Protein AF-A0A1X0QBM1-F1 (afdb_monomer)

Sequence (246 aa):
MSVVEVLDSHEAYVYGNIGYELSKLEYEKVSIEVVQGVKVYKLKIKNIELKKEEDFNILKALDKNIKCKHSEPIKYLELNKCPHEGWEDLIDYWSCHQGEFEKLKNLKMIDRPNRIFVADFYIQTKKKYFPKCCNKSDKLFFNEFTHSIPDSLLIYTFFTEYFKQLDCIYILYKGKCFKIKSFYRCHLFKEGNFVEAIKVGVIEEEMNSKFIRGLNDYYTEKIFKMIRENITGIKLLYYKLSFITK

Structure (mmCIF, N/CA/C/O backbone):
data_AF-A0A1X0QBM1-F1
#
_entry.id   AF-A0A1X0QBM1-F1
#
loop_
_atom_site.group_PDB
_atom_site.id
_atom_site.type_symbol
_atom_site.label_atom_id
_atom_site.label_alt_id
_atom_site.label_comp_id
_atom_site.label_asym_id
_atom_site.label_entity_id
_atom_site.label_seq_id
_atom_site.pdbx_PDB_ins_code
_atom_site.Cartn_x
_atom_site.Cartn_y
_atom_site.Cartn_z
_atom_site.occupancy
_atom_site.B_iso_or_equiv
_atom_site.auth_seq_id
_atom_site.auth_comp_id
_atom_site.auth_asym_id
_atom_site.auth_atom_id
_atom_site.pdbx_PDB_model_num
ATOM 1 N N . MET A 1 1 ? -15.649 10.118 11.161 1.00 68.19 1 MET A N 1
ATOM 2 C CA . MET A 1 1 ? -15.629 8.917 10.301 1.00 68.19 1 MET A CA 1
ATOM 3 C C . MET A 1 1 ? -15.295 7.736 11.191 1.00 68.19 1 MET A C 1
ATOM 5 O O . MET A 1 1 ? -14.440 7.900 12.053 1.00 68.19 1 MET A O 1
ATOM 9 N N . SER A 1 2 ? -16.028 6.633 11.076 1.00 84.00 2 SER A N 1
ATOM 10 C CA . SER A 1 2 ? -15.753 5.405 11.827 1.00 84.00 2 SER A CA 1
ATOM 11 C C . SER A 1 2 ? -14.904 4.472 10.975 1.00 84.00 2 SER A C 1
ATOM 13 O O . SER A 1 2 ? -15.162 4.367 9.781 1.00 84.00 2 SER A O 1
ATOM 15 N N . VAL A 1 3 ? -13.925 3.796 11.572 1.00 89.62 3 VAL A N 1
ATOM 16 C CA . VAL A 1 3 ? -13.200 2.702 10.907 1.00 89.62 3 VAL A CA 1
ATOM 17 C C . VAL A 1 3 ? -13.609 1.398 11.574 1.00 89.62 3 VAL A C 1
ATOM 19 O O . VAL A 1 3 ? -13.536 1.302 12.798 1.00 89.62 3 VAL A O 1
ATOM 22 N N . VAL A 1 4 ? -14.053 0.420 10.785 1.00 92.69 4 VAL A N 1
ATOM 23 C CA . VAL A 1 4 ? -14.459 -0.903 11.269 1.00 92.69 4 VAL A CA 1
ATOM 24 C C . VAL A 1 4 ? -13.430 -1.922 10.794 1.00 92.69 4 VAL A C 1
ATOM 26 O O . VAL A 1 4 ? -13.421 -2.322 9.633 1.00 92.69 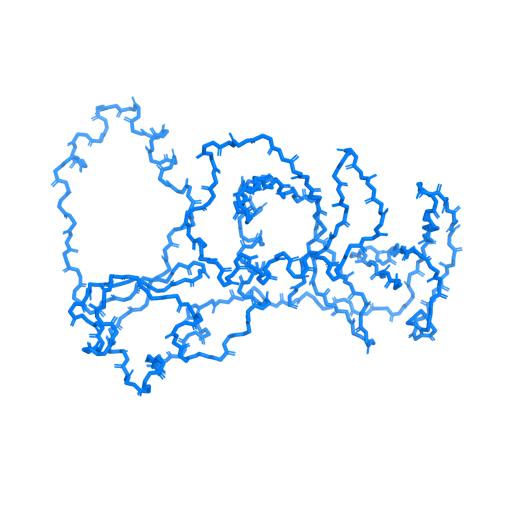4 VAL A O 1
ATOM 29 N N . GLU A 1 5 ? -12.538 -2.305 11.697 1.00 94.69 5 GLU A N 1
ATOM 30 C CA . GLU A 1 5 ? -11.539 -3.353 11.495 1.00 94.69 5 GLU A CA 1
ATOM 31 C C . GLU A 1 5 ? -12.125 -4.705 11.898 1.00 94.69 5 GLU A C 1
ATOM 33 O O . GLU A 1 5 ? -12.746 -4.806 12.952 1.00 94.69 5 GLU A O 1
ATOM 38 N N . VAL A 1 6 ? -11.900 -5.744 11.097 1.00 93.94 6 VAL A N 1
ATOM 39 C CA . VAL A 1 6 ? -12.330 -7.120 11.358 1.00 93.94 6 VAL A CA 1
ATOM 40 C C . VAL A 1 6 ? -11.151 -8.070 11.171 1.00 93.94 6 VAL A C 1
ATOM 42 O O . VAL A 1 6 ? -10.425 -8.006 10.177 1.00 93.94 6 VAL A O 1
ATOM 45 N N . LEU A 1 7 ? -10.944 -8.943 12.150 1.00 93.94 7 LEU A N 1
ATOM 46 C CA . LEU A 1 7 ? -9.905 -9.966 12.146 1.00 93.94 7 LEU A CA 1
ATOM 47 C C . LEU A 1 7 ? -10.432 -11.285 11.569 1.00 93.94 7 LEU A C 1
ATOM 49 O O . LEU A 1 7 ? -11.632 -11.553 11.607 1.00 93.94 7 LEU A O 1
ATOM 53 N N . ASP A 1 8 ? -9.519 -12.161 11.146 1.00 90.88 8 ASP A N 1
ATOM 54 C CA . ASP A 1 8 ? -9.839 -13.535 10.720 1.00 90.88 8 ASP A CA 1
ATOM 55 C C . ASP A 1 8 ? -10.558 -14.343 11.825 1.00 90.88 8 ASP A C 1
ATOM 57 O O . ASP A 1 8 ? -11.277 -15.291 11.535 1.00 90.88 8 ASP A O 1
ATOM 61 N N . SER A 1 9 ? -10.412 -13.952 13.099 1.00 91.00 9 SER A N 1
ATOM 62 C CA . SER A 1 9 ? -11.127 -14.533 14.248 1.00 91.00 9 SER A CA 1
ATOM 63 C C . SER A 1 9 ? -12.584 -14.064 14.392 1.00 91.00 9 SER A C 1
ATOM 65 O O . SER A 1 9 ? -13.261 -14.456 15.344 1.00 91.00 9 SER A O 1
ATOM 67 N N . HIS A 1 10 ? -13.056 -13.197 13.491 1.00 91.44 10 HIS A N 1
ATOM 68 C CA . HIS A 1 10 ? -14.346 -12.494 13.533 1.00 91.44 10 HIS A CA 1
ATOM 69 C C . HIS A 1 10 ? -14.494 -11.503 14.702 1.00 91.44 10 HIS A C 1
ATOM 71 O O . HIS A 1 10 ? -15.576 -10.951 14.930 1.00 91.44 10 HIS A O 1
ATOM 77 N N . GLU A 1 11 ? -13.414 -11.240 15.441 1.00 94.00 11 GLU A N 1
ATOM 78 C CA . GLU A 1 11 ? -13.345 -10.084 16.329 1.00 94.00 11 GLU A CA 1
ATOM 79 C C . GLU A 1 11 ? -13.236 -8.805 15.496 1.00 94.00 11 GLU A C 1
ATOM 81 O O . GLU A 1 11 ? -12.525 -8.762 14.491 1.00 94.00 11 GLU A O 1
ATOM 86 N N . ALA A 1 12 ? -13.936 -7.757 15.918 1.00 93.81 12 ALA A N 1
ATOM 87 C CA . ALA A 1 12 ? -13.932 -6.471 15.244 1.00 93.81 12 ALA A CA 1
ATOM 88 C C . ALA A 1 12 ? -13.677 -5.314 16.208 1.00 93.81 12 ALA A C 1
ATOM 90 O O . ALA A 1 12 ? -14.104 -5.332 17.366 1.00 93.81 12 ALA A O 1
ATOM 91 N N . TYR A 1 13 ? -13.005 -4.290 15.692 1.00 94.12 13 TYR A N 1
ATOM 92 C CA . TYR A 1 13 ? -12.655 -3.068 16.397 1.00 94.12 13 TYR A CA 1
ATOM 93 C C . TYR A 1 13 ? -13.215 -1.872 15.641 1.00 94.12 13 TYR A C 1
ATOM 95 O O . TYR A 1 13 ? -12.878 -1.629 14.482 1.00 94.12 13 TYR A O 1
ATOM 103 N N . VAL A 1 14 ? -14.079 -1.117 16.311 1.00 92.69 14 VAL A N 1
ATOM 104 C CA . VAL A 1 14 ? -14.691 0.088 15.745 1.00 92.69 14 VAL A CA 1
ATOM 105 C C . VAL A 1 14 ? -14.053 1.300 16.387 1.00 92.69 14 VAL A C 1
ATOM 107 O O . VAL A 1 14 ? -14.196 1.510 17.591 1.00 92.69 14 VAL A O 1
ATOM 110 N N . TYR A 1 15 ? -13.389 2.108 15.571 1.00 91.75 15 TYR A N 1
ATOM 111 C CA . TYR A 1 15 ? -12.739 3.342 15.990 1.00 91.75 15 TYR A CA 1
ATOM 112 C C . TYR A 1 15 ? -13.672 4.527 15.750 1.00 91.75 15 TYR A C 1
ATOM 114 O O . TYR A 1 15 ? -1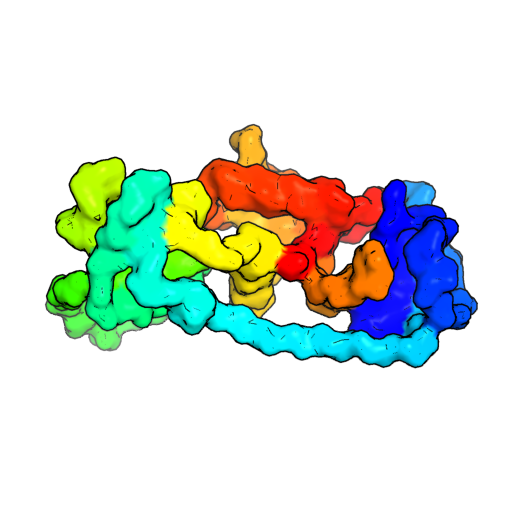4.036 4.811 14.607 1.00 91.75 15 TYR A O 1
ATOM 122 N N . GLY A 1 16 ? -14.053 5.235 16.814 1.00 86.75 16 GLY A N 1
ATOM 123 C CA . GLY A 1 16 ? -15.001 6.350 16.754 1.00 86.75 16 GLY A CA 1
ATOM 124 C C . GLY A 1 16 ? -16.430 5.912 17.068 1.00 86.75 16 GLY A C 1
ATOM 125 O O . GLY A 1 16 ? -16.644 4.929 17.762 1.00 86.75 16 GLY A O 1
ATOM 126 N N . ASN A 1 17 ? -17.437 6.664 16.623 1.00 81.50 17 ASN A N 1
ATOM 127 C CA . ASN A 1 17 ? -18.834 6.329 16.921 1.00 81.50 17 ASN A CA 1
ATOM 128 C C . ASN A 1 17 ? -19.315 5.128 16.095 1.00 81.50 17 ASN A C 1
ATOM 130 O O . ASN A 1 17 ? -18.954 5.003 14.929 1.00 81.50 17 ASN A O 1
ATOM 134 N N . ILE A 1 18 ? -20.186 4.298 16.681 1.00 72.69 18 ILE A N 1
ATOM 135 C CA . ILE A 1 18 ? -20.946 3.285 15.938 1.00 72.69 18 ILE A CA 1
ATOM 136 C C . ILE A 1 18 ? -21.838 4.035 14.942 1.00 72.69 18 ILE A C 1
ATOM 138 O O . ILE A 1 18 ? -22.811 4.678 15.333 1.00 72.69 18 ILE A O 1
ATOM 142 N N . GLY A 1 19 ? -21.436 4.037 13.674 1.00 70.38 19 GLY A N 1
ATOM 143 C CA . GLY A 1 19 ? -22.157 4.685 12.585 1.00 70.38 19 GLY A CA 1
ATOM 144 C C . GLY A 1 19 ? -23.093 3.729 11.846 1.00 70.38 19 GLY A C 1
ATOM 145 O O . GLY A 1 19 ? -23.206 2.551 12.183 1.00 70.38 19 GLY A O 1
ATOM 146 N N . TYR A 1 20 ? -23.711 4.248 10.782 1.00 67.62 20 TYR A N 1
ATOM 147 C CA . TYR A 1 20 ? -24.583 3.507 9.864 1.00 67.62 20 TYR A CA 1
ATOM 148 C C . TYR A 1 20 ? -23.944 2.234 9.293 1.00 67.62 20 TYR A C 1
ATOM 150 O O . TYR A 1 20 ? -24.646 1.279 9.003 1.00 67.62 20 TYR A O 1
ATOM 158 N N . GLU A 1 21 ? -22.620 2.168 9.145 1.00 70.50 21 GLU A N 1
ATOM 159 C CA . GLU A 1 21 ? -21.993 0.966 8.587 1.00 70.50 21 GLU A CA 1
ATOM 160 C C . GLU A 1 21 ? -22.241 -0.285 9.441 1.00 70.50 21 GLU A C 1
ATOM 162 O O . GLU A 1 21 ? -22.510 -1.350 8.898 1.00 70.50 21 GLU A O 1
ATOM 167 N N . LEU A 1 22 ? -22.272 -0.163 10.769 1.00 76.75 22 LEU A N 1
ATOM 168 C CA . LEU A 1 22 ? -22.512 -1.313 11.643 1.00 76.75 22 LEU A CA 1
ATOM 169 C C . LEU A 1 22 ? -23.962 -1.797 11.631 1.00 76.75 22 LEU A C 1
ATOM 171 O O . LEU A 1 22 ? -24.192 -2.945 11.990 1.00 76.75 22 LEU A O 1
ATOM 175 N N . SER A 1 23 ? -24.933 -0.988 11.184 1.00 78.69 23 SER A N 1
ATOM 176 C CA . SER A 1 23 ? -26.323 -1.459 11.065 1.00 78.69 23 SER A CA 1
ATOM 177 C C . SER A 1 23 ? -26.492 -2.534 9.990 1.00 78.69 23 SER A C 1
ATOM 179 O O . SER A 1 23 ? -27.501 -3.232 9.977 1.00 78.69 23 SER A O 1
ATOM 181 N N . LYS A 1 24 ? -25.500 -2.682 9.103 1.00 81.62 24 LYS A N 1
ATOM 182 C CA . LYS A 1 24 ? -25.453 -3.725 8.074 1.00 81.62 24 LYS A CA 1
ATOM 183 C C . LYS A 1 24 ? -24.877 -5.051 8.578 1.00 81.62 24 LYS A C 1
ATOM 185 O O . LYS A 1 24 ? -24.840 -6.004 7.808 1.00 81.62 24 LYS A O 1
ATOM 190 N N . LEU A 1 25 ? -24.385 -5.109 9.816 1.00 85.69 25 LEU A N 1
ATOM 191 C CA . LEU A 1 25 ? -23.722 -6.285 10.372 1.00 85.69 25 LEU A CA 1
ATOM 192 C C . LEU A 1 25 ? -24.490 -6.821 11.576 1.00 85.69 25 LEU A C 1
ATOM 194 O O . LEU A 1 25 ? -24.933 -6.068 12.441 1.00 85.69 25 LEU A O 1
ATOM 198 N N . GLU A 1 26 ? -24.578 -8.143 11.672 1.00 89.56 26 GLU A N 1
ATOM 199 C CA . GLU A 1 26 ? -24.997 -8.805 12.902 1.00 89.56 26 GLU A CA 1
ATOM 200 C C . GLU A 1 26 ? -23.791 -8.942 13.829 1.00 89.56 26 GLU A C 1
ATOM 202 O O . GLU A 1 26 ? -22.763 -9.513 13.459 1.00 89.56 26 GLU A O 1
ATOM 207 N N . TYR A 1 27 ? -23.893 -8.422 15.051 1.00 91.38 27 TYR A N 1
ATOM 208 C CA . TYR A 1 27 ? -22.783 -8.468 15.995 1.00 91.38 27 TYR A CA 1
ATOM 209 C C . TYR A 1 27 ? -23.234 -8.601 17.443 1.00 91.38 27 TYR A C 1
ATOM 211 O O . TYR A 1 27 ? -24.339 -8.230 17.835 1.00 91.38 27 TYR A O 1
ATOM 219 N N . GLU A 1 28 ? -22.321 -9.112 18.259 1.00 91.50 28 GLU A N 1
ATOM 220 C CA . GLU A 1 28 ? -22.396 -9.064 19.709 1.00 91.50 28 GLU A CA 1
ATOM 221 C C . GLU A 1 28 ? -21.373 -8.058 20.227 1.00 91.50 28 GLU A C 1
ATOM 223 O O . GLU A 1 28 ? -20.196 -8.082 19.857 1.00 91.50 28 GLU A O 1
ATOM 228 N N . LYS A 1 29 ? -21.825 -7.137 21.074 1.00 85.38 29 LYS A N 1
ATOM 229 C CA . LYS A 1 29 ? -20.945 -6.153 21.693 1.00 85.38 29 LYS A CA 1
ATOM 230 C C . LYS A 1 29 ? -20.257 -6.779 22.900 1.00 85.38 29 LYS A C 1
ATOM 232 O O . LYS A 1 29 ? -20.931 -7.179 23.841 1.00 85.38 29 LYS A O 1
ATOM 237 N N . VAL A 1 30 ? -18.926 -6.788 22.884 1.00 86.94 30 VAL A N 1
ATOM 238 C CA . VAL A 1 30 ? -18.107 -7.398 23.938 1.00 86.94 30 VAL A CA 1
ATOM 239 C C . VAL A 1 30 ? -17.684 -6.352 24.965 1.00 86.94 30 VAL A C 1
ATOM 241 O O . VAL A 1 30 ? -17.907 -6.524 26.158 1.00 86.94 30 VAL A O 1
ATOM 244 N N . SER A 1 31 ? -17.100 -5.238 24.518 1.00 93.38 31 SER A N 1
ATOM 245 C CA . SER A 1 31 ? -16.636 -4.178 25.419 1.00 93.38 31 SER A CA 1
ATOM 246 C C . SER A 1 31 ? -16.540 -2.816 24.727 1.00 93.38 31 SER A C 1
ATOM 248 O O . SER A 1 31 ? -16.632 -2.703 23.501 1.00 93.38 31 SER A O 1
ATOM 250 N N . ILE A 1 32 ? -16.393 -1.761 25.535 1.00 93.12 32 ILE A N 1
ATOM 251 C CA . ILE A 1 32 ? -16.028 -0.415 25.080 1.00 93.12 32 ILE A CA 1
ATOM 252 C C . ILE A 1 32 ? -14.882 0.079 25.944 1.00 93.12 32 ILE A C 1
ATOM 254 O O . ILE A 1 32 ? -14.942 -0.032 27.166 1.00 93.12 32 ILE A O 1
ATOM 258 N N . GLU A 1 33 ? -13.915 0.719 25.308 1.00 94.12 33 GLU A N 1
ATOM 259 C CA . GLU A 1 33 ? -12.901 1.522 25.974 1.00 94.12 33 GLU A CA 1
ATOM 260 C C . GLU A 1 33 ? -12.787 2.908 25.327 1.00 94.12 33 GLU A C 1
ATOM 262 O O . GLU A 1 33 ? -13.279 3.151 24.221 1.00 94.12 33 GLU A O 1
ATOM 267 N N . VAL A 1 34 ? -12.161 3.845 26.038 1.00 91.81 34 VAL A N 1
ATOM 268 C CA . VAL A 1 34 ? -11.836 5.175 25.513 1.00 91.81 34 VAL A CA 1
ATOM 269 C C . VAL A 1 34 ? -10.324 5.321 25.514 1.00 91.81 34 VAL A C 1
ATOM 271 O O . VAL A 1 34 ? -9.702 5.384 26.571 1.00 91.81 34 VAL A O 1
ATOM 274 N N . VAL A 1 35 ? -9.738 5.409 24.325 1.00 91.62 35 VAL A N 1
ATOM 275 C CA . VAL A 1 35 ? -8.294 5.535 24.123 1.00 91.62 35 VAL A CA 1
ATOM 276 C C . VAL A 1 35 ? -8.025 6.889 23.488 1.00 91.62 35 VAL A C 1
ATOM 278 O O . VAL A 1 35 ? -8.476 7.158 22.379 1.00 91.62 35 VAL A O 1
ATOM 281 N N . GLN A 1 36 ? -7.307 7.768 24.194 1.00 90.12 36 GLN A N 1
ATOM 282 C CA . GLN A 1 36 ? -6.962 9.115 23.703 1.00 90.12 36 GLN A CA 1
ATOM 283 C C . GLN A 1 36 ? -8.189 9.924 23.233 1.00 90.12 36 GLN A C 1
ATOM 285 O O . GLN A 1 36 ? -8.142 10.641 22.238 1.00 90.12 36 GLN A O 1
ATOM 290 N N . GLY A 1 37 ? -9.312 9.781 23.944 1.00 88.31 37 GLY A N 1
ATOM 291 C CA . GLY A 1 37 ? -10.582 10.434 23.608 1.00 88.31 37 GLY A CA 1
ATOM 292 C C . GLY A 1 37 ? -11.373 9.766 22.476 1.00 88.31 37 GLY A C 1
ATOM 293 O O . GLY A 1 37 ? -12.506 10.164 22.215 1.00 88.31 37 GLY A O 1
ATOM 294 N N . VAL A 1 38 ? -10.831 8.726 21.837 1.00 90.19 38 VAL A N 1
ATOM 295 C CA . VAL A 1 38 ? -11.522 7.927 20.820 1.00 90.19 38 VAL A CA 1
ATOM 296 C C . VAL A 1 38 ? -12.192 6.732 21.490 1.00 90.19 38 VAL A C 1
ATOM 298 O O . VAL A 1 38 ? -11.548 5.966 22.203 1.00 90.19 38 VAL A O 1
ATOM 301 N N . LYS A 1 39 ? -13.496 6.551 21.260 1.00 91.69 39 LYS A N 1
ATOM 302 C CA . LYS A 1 39 ? -14.199 5.330 21.674 1.00 91.69 39 LYS A CA 1
ATOM 303 C C . LYS A 1 39 ? -13.768 4.173 20.776 1.00 91.69 39 LYS A C 1
ATOM 305 O O . LYS A 1 39 ? -13.821 4.307 19.554 1.00 91.69 39 LYS A O 1
ATOM 310 N N . VAL A 1 40 ? -13.381 3.061 21.387 1.00 93.38 40 VAL A N 1
ATOM 311 C CA . VAL A 1 40 ? -13.073 1.805 20.704 1.00 93.38 40 VAL A CA 1
ATOM 312 C C . VAL A 1 40 ? -14.073 0.762 21.167 1.00 93.38 40 VAL A C 1
ATOM 314 O O . VAL A 1 40 ? -14.182 0.481 22.361 1.00 93.38 40 VAL A O 1
ATOM 317 N N . TYR A 1 41 ? -14.832 0.209 20.227 1.00 93.44 41 TYR A N 1
ATOM 318 C CA . TYR A 1 41 ? -15.780 -0.863 20.511 1.00 93.44 41 TYR A CA 1
ATOM 319 C C . TYR A 1 41 ? -15.163 -2.181 20.077 1.00 93.44 41 TYR A C 1
ATOM 321 O O . TYR A 1 41 ? -14.800 -2.322 18.909 1.00 93.44 41 TYR A O 1
ATOM 329 N N . LYS A 1 42 ? -15.090 -3.142 21.000 1.00 94.56 42 LYS A N 1
ATOM 330 C CA . LYS A 1 42 ? -14.769 -4.529 20.674 1.00 94.56 42 LYS A CA 1
ATOM 331 C C . LYS A 1 42 ? -16.069 -5.281 20.422 1.00 94.56 42 LYS A C 1
ATOM 333 O O . LYS A 1 42 ? -16.929 -5.363 21.306 1.00 94.56 42 LYS A O 1
ATOM 338 N N . LEU A 1 43 ? -16.209 -5.821 19.221 1.00 94.12 43 LEU A N 1
ATOM 339 C CA . LEU A 1 43 ? -17.382 -6.559 18.768 1.00 94.12 43 LEU A CA 1
ATOM 340 C C . LEU A 1 43 ? -16.981 -7.969 18.328 1.00 94.12 43 LEU A C 1
ATOM 342 O O . LEU A 1 43 ? -15.830 -8.220 17.975 1.00 94.12 43 LEU A O 1
ATOM 346 N N . LYS A 1 44 ? -17.951 -8.878 18.310 1.00 94.06 44 LYS A N 1
ATOM 347 C CA . LYS A 1 44 ? -17.853 -10.180 17.652 1.00 94.06 44 LYS A CA 1
ATOM 348 C C . LYS A 1 44 ? -18.871 -10.219 16.521 1.00 94.06 44 LYS A C 1
ATOM 350 O O . LYS A 1 44 ? -20.072 -10.147 16.786 1.00 94.06 44 LYS A O 1
ATOM 355 N N . ILE A 1 45 ? -18.400 -10.293 15.281 1.00 92.56 45 ILE A N 1
ATOM 356 C CA . ILE A 1 45 ? -19.269 -10.312 14.101 1.00 92.56 45 ILE A CA 1
ATOM 357 C C . ILE A 1 45 ? -19.819 -11.726 13.907 1.00 92.56 45 ILE A C 1
ATOM 359 O O . ILE A 1 45 ? -19.094 -12.715 14.035 1.00 92.56 45 ILE A O 1
ATOM 363 N N . LYS A 1 46 ? -21.119 -11.824 13.634 1.00 91.44 46 LYS A N 1
ATOM 364 C CA . LYS A 1 46 ? -21.813 -13.077 13.329 1.00 91.44 46 LYS A CA 1
ATOM 365 C C . LYS A 1 46 ? -21.989 -13.203 11.817 1.00 91.44 46 LYS A C 1
ATOM 367 O O . LYS A 1 46 ? -22.107 -12.195 11.129 1.00 91.44 46 LYS A O 1
ATOM 372 N N . ASN A 1 47 ? -22.027 -14.443 11.328 1.00 84.56 47 ASN A N 1
ATOM 373 C CA . ASN A 1 47 ? -22.394 -14.768 9.944 1.00 84.56 47 ASN A CA 1
ATOM 374 C C . ASN A 1 47 ? -21.579 -14.003 8.883 1.00 84.56 47 ASN A C 1
ATOM 376 O O . ASN A 1 47 ? -22.136 -13.432 7.949 1.00 84.56 47 ASN A O 1
ATOM 380 N N . ILE A 1 48 ? -20.254 -13.978 9.041 1.00 86.56 48 ILE A N 1
ATOM 381 C CA . ILE A 1 48 ? -19.343 -13.316 8.107 1.00 86.56 48 ILE A CA 1
ATOM 382 C C . ILE A 1 48 ? -18.589 -14.339 7.260 1.00 86.56 48 ILE A C 1
ATOM 384 O O . ILE A 1 48 ? -18.060 -15.321 7.779 1.00 86.56 48 ILE A O 1
ATOM 388 N N . GLU A 1 49 ? -18.500 -14.069 5.961 1.00 83.94 49 GLU A N 1
ATOM 389 C CA . GLU A 1 49 ? -17.566 -14.739 5.061 1.00 83.94 49 GLU A CA 1
ATOM 390 C C . GLU A 1 49 ? -16.450 -13.764 4.689 1.00 83.94 49 GLU A C 1
ATOM 392 O O . GLU A 1 49 ? -16.627 -12.861 3.869 1.00 83.94 49 GLU A O 1
ATOM 397 N N . LEU A 1 50 ? -15.285 -13.945 5.310 1.00 85.69 50 LEU A N 1
ATOM 398 C CA . LEU A 1 50 ? -14.070 -13.237 4.929 1.00 85.69 50 LEU A CA 1
ATOM 399 C C . LEU A 1 50 ? -13.413 -13.993 3.776 1.00 85.69 50 LEU A C 1
ATOM 401 O O . LEU A 1 50 ? -12.832 -15.064 3.962 1.00 85.69 50 LEU A O 1
ATOM 405 N N . LYS A 1 51 ? -13.528 -13.450 2.566 1.00 79.19 51 LYS A N 1
ATOM 406 C CA . LYS A 1 51 ? -12.833 -14.000 1.405 1.00 79.19 51 LYS A CA 1
ATOM 407 C C . LYS A 1 51 ? -11.393 -13.509 1.425 1.00 79.19 51 LYS A C 1
ATOM 409 O O . LYS A 1 51 ? -11.156 -12.321 1.246 1.00 79.19 51 LYS A O 1
ATOM 414 N N . LYS A 1 52 ? -10.450 -14.437 1.604 1.00 73.62 52 LYS A N 1
ATOM 415 C CA . LYS A 1 52 ? -9.046 -14.186 1.264 1.00 73.62 52 LYS A CA 1
ATOM 416 C C . LYS A 1 52 ? -8.968 -14.069 -0.244 1.00 73.62 52 LYS A C 1
ATOM 418 O O . LYS A 1 52 ? -9.336 -15.010 -0.950 1.00 73.62 52 LYS A O 1
ATOM 423 N N . GLU A 1 53 ? -8.565 -12.909 -0.732 1.00 71.19 53 GLU A N 1
ATOM 424 C CA . GLU A 1 53 ? -8.370 -12.747 -2.162 1.00 71.19 53 GLU A CA 1
ATOM 425 C C . GLU A 1 53 ? -7.065 -13.431 -2.580 1.00 71.19 53 GLU A C 1
ATOM 427 O O . GLU A 1 53 ? -6.113 -13.530 -1.806 1.00 71.19 53 GLU A O 1
ATOM 432 N N . GLU A 1 54 ? -7.018 -13.927 -3.815 1.00 77.50 54 GLU A N 1
ATOM 433 C CA . GLU A 1 54 ? -5.792 -14.514 -4.351 1.00 77.50 54 GLU A CA 1
ATOM 434 C C . GLU A 1 54 ? -4.657 -13.477 -4.393 1.00 77.50 54 GLU A C 1
ATOM 436 O O . GLU A 1 54 ? -4.878 -12.281 -4.635 1.00 77.50 54 GLU A O 1
ATOM 441 N N . ASP A 1 55 ? -3.426 -13.956 -4.189 1.00 79.81 55 ASP A N 1
ATOM 442 C CA . ASP A 1 55 ? -2.226 -13.134 -4.314 1.00 79.81 55 ASP A CA 1
ATOM 443 C C . ASP A 1 55 ? -2.162 -12.517 -5.721 1.00 79.81 55 ASP A C 1
ATOM 445 O O . ASP A 1 55 ? -2.161 -13.206 -6.749 1.00 79.81 55 ASP A O 1
ATOM 449 N N . PHE A 1 56 ? -2.095 -11.187 -5.773 1.00 86.25 56 PHE A N 1
ATOM 450 C CA . PHE A 1 56 ? -2.062 -10.450 -7.028 1.00 86.25 56 PHE A CA 1
ATOM 451 C C . PHE A 1 56 ? -0.746 -10.689 -7.776 1.00 86.25 56 PHE A C 1
ATOM 453 O O . PHE A 1 56 ? 0.340 -10.348 -7.306 1.00 86.25 56 PHE A O 1
ATOM 460 N N . ASN A 1 57 ? -0.841 -11.219 -8.996 1.00 87.62 57 ASN A N 1
ATOM 461 C CA . ASN A 1 57 ? 0.316 -11.406 -9.862 1.00 87.62 57 ASN A CA 1
ATOM 462 C C . ASN A 1 57 ? 0.412 -10.282 -10.901 1.00 87.62 57 ASN A C 1
ATOM 464 O O . ASN A 1 57 ? -0.240 -10.321 -11.946 1.00 87.62 57 ASN A O 1
ATOM 468 N N . ILE A 1 58 ? 1.300 -9.320 -10.641 1.00 87.75 58 ILE A N 1
ATOM 469 C CA . ILE A 1 58 ? 1.523 -8.166 -11.521 1.00 87.75 58 ILE A CA 1
ATOM 470 C C . ILE A 1 58 ? 1.944 -8.556 -12.944 1.00 87.75 58 ILE A C 1
ATOM 472 O O . ILE A 1 58 ? 1.566 -7.881 -13.896 1.00 87.75 58 ILE A O 1
ATOM 476 N N . LEU A 1 59 ? 2.684 -9.658 -13.117 1.00 88.44 59 LEU A N 1
ATOM 477 C CA . LEU A 1 59 ? 3.117 -10.117 -14.440 1.00 88.44 59 LEU A CA 1
ATOM 478 C C . LEU A 1 59 ? 1.948 -10.672 -15.256 1.00 88.44 59 LEU A C 1
ATOM 480 O O . LEU A 1 59 ? 1.922 -10.488 -16.466 1.00 88.44 59 LEU A O 1
ATOM 484 N N . LYS A 1 60 ? 0.989 -11.343 -14.601 1.00 86.69 60 LYS A N 1
ATOM 485 C CA . LYS A 1 60 ? -0.244 -11.817 -15.250 1.00 86.69 60 LYS A CA 1
ATOM 486 C C . LYS A 1 60 ? -1.207 -10.667 -15.543 1.00 86.69 60 LYS A C 1
ATOM 488 O O . LYS A 1 60 ? -1.908 -10.710 -16.546 1.00 86.69 60 LYS A O 1
ATOM 493 N N . ALA A 1 61 ? -1.254 -9.669 -14.660 1.00 86.00 61 ALA A N 1
ATOM 494 C CA . ALA A 1 61 ? -2.141 -8.519 -14.795 1.00 86.00 61 ALA A CA 1
ATOM 495 C C . ALA A 1 61 ? -1.663 -7.511 -15.850 1.00 86.00 61 ALA A C 1
ATOM 497 O O . ALA A 1 61 ? -2.478 -6.825 -16.467 1.00 86.00 61 ALA A O 1
ATOM 498 N N . LEU A 1 62 ? -0.349 -7.421 -16.073 1.00 84.88 62 LEU A N 1
ATOM 499 C CA . LEU A 1 62 ? 0.202 -6.674 -17.194 1.00 84.88 62 LEU A CA 1
ATOM 500 C C . LEU A 1 62 ? -0.052 -7.433 -18.494 1.00 84.88 62 LEU A C 1
ATOM 502 O O . LEU A 1 62 ? 0.657 -8.373 -18.843 1.00 84.88 62 LEU A O 1
ATOM 506 N N . ASP A 1 63 ? -1.080 -6.996 -19.215 1.00 70.31 63 ASP A N 1
ATOM 507 C CA . ASP A 1 63 ? -1.410 -7.520 -20.535 1.00 70.31 63 ASP A CA 1
ATOM 508 C C . ASP A 1 63 ? -0.256 -7.302 -21.541 1.00 70.31 63 ASP A C 1
ATOM 510 O O . ASP A 1 63 ? 0.614 -6.438 -21.388 1.00 70.31 63 ASP A O 1
ATOM 514 N N . LYS A 1 64 ? -0.285 -8.047 -22.649 1.00 67.69 64 LYS A N 1
ATOM 515 C CA . LYS A 1 64 ? 0.611 -7.873 -23.805 1.00 67.69 64 LYS A CA 1
ATOM 516 C C . LYS A 1 64 ? 0.506 -6.490 -24.454 1.00 67.69 64 LYS A C 1
ATOM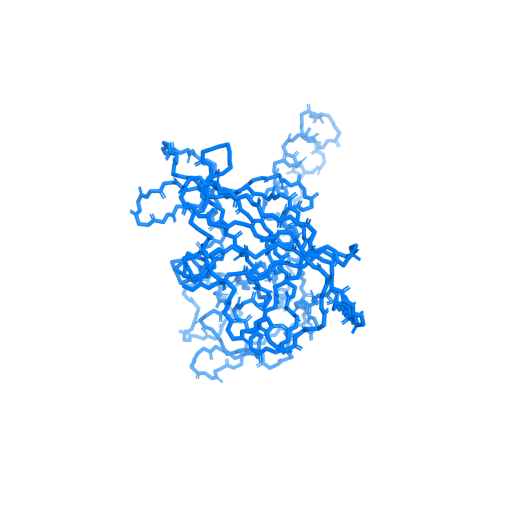 518 O O . LYS A 1 64 ? 1.382 -6.110 -25.224 1.00 67.69 64 LYS A O 1
ATOM 523 N N . ASN A 1 65 ? -0.527 -5.719 -24.117 1.00 73.00 65 ASN A N 1
ATOM 524 C CA . ASN A 1 65 ? -0.840 -4.425 -24.711 1.00 73.00 65 ASN A CA 1
ATOM 525 C C . ASN A 1 65 ? -0.406 -3.229 -23.850 1.00 73.00 65 ASN A C 1
ATOM 527 O O . ASN A 1 65 ? -1.134 -2.240 -23.757 1.00 73.00 65 ASN A O 1
ATOM 531 N N . ILE A 1 66 ? 0.783 -3.288 -23.240 1.00 83.75 66 ILE A N 1
ATOM 532 C CA . ILE A 1 66 ? 1.354 -2.124 -22.550 1.00 83.75 66 ILE A CA 1
ATOM 533 C C . ILE A 1 66 ? 1.561 -1.001 -23.574 1.00 83.75 66 ILE A C 1
ATOM 535 O O . ILE A 1 66 ? 2.334 -1.138 -24.526 1.00 83.75 66 ILE A O 1
ATOM 539 N N . LYS A 1 67 ? 0.878 0.125 -23.370 1.00 87.75 67 LYS A N 1
ATOM 540 C CA . LYS A 1 67 ? 1.009 1.326 -24.201 1.00 87.75 67 LYS A CA 1
ATOM 541 C C . LYS A 1 67 ? 1.518 2.465 -23.354 1.00 87.75 67 LYS A C 1
ATOM 543 O O . LYS A 1 67 ? 1.055 2.649 -22.236 1.00 87.75 67 LYS A O 1
ATOM 548 N N . CYS A 1 68 ? 2.428 3.265 -23.891 1.00 86.00 68 CYS A N 1
ATOM 549 C CA . CYS A 1 68 ? 2.808 4.502 -23.226 1.00 86.00 68 CYS A CA 1
ATOM 550 C C . CYS A 1 68 ? 1.608 5.468 -23.158 1.00 86.00 68 CYS A C 1
ATOM 552 O O . CYS A 1 68 ? 0.619 5.291 -23.870 1.00 86.00 68 CYS A O 1
ATOM 554 N N . LYS A 1 69 ? 1.705 6.544 -22.370 1.00 85.31 69 LYS A N 1
ATOM 555 C CA . LYS A 1 69 ? 0.644 7.568 -22.288 1.00 85.31 69 LYS A CA 1
ATOM 556 C C . LYS A 1 69 ? 0.241 8.221 -23.622 1.00 85.31 69 LYS A C 1
ATOM 558 O O . LYS A 1 69 ? -0.816 8.830 -23.702 1.00 85.31 69 LYS A O 1
ATOM 563 N N . HIS A 1 70 ? 1.071 8.109 -24.661 1.00 88.44 70 HIS A N 1
ATOM 564 C CA . HIS A 1 70 ? 0.771 8.583 -26.019 1.00 88.44 70 HIS A CA 1
ATOM 565 C C . HIS A 1 70 ? 0.139 7.489 -26.900 1.00 88.44 70 HIS A C 1
ATOM 567 O O . HIS A 1 70 ? 0.088 7.636 -28.112 1.00 88.44 70 HIS A O 1
ATOM 573 N N . SER A 1 71 ? -0.325 6.386 -26.301 1.00 87.50 71 SER A N 1
ATOM 574 C CA . SER A 1 71 ? -0.931 5.222 -26.965 1.00 87.50 71 SER A CA 1
ATOM 575 C C . SER A 1 71 ? -0.002 4.394 -27.864 1.00 87.50 71 SER A C 1
ATOM 577 O O . SER A 1 71 ? -0.466 3.462 -28.521 1.00 87.50 71 SER A O 1
ATOM 579 N N . GLU A 1 72 ? 1.308 4.656 -27.843 1.00 89.00 72 GLU A N 1
ATOM 580 C CA . GLU A 1 72 ? 2.293 3.855 -28.577 1.00 89.00 72 GLU A CA 1
ATOM 581 C C . GLU A 1 72 ? 2.599 2.540 -27.841 1.00 89.00 72 GLU A C 1
ATOM 583 O O . GLU A 1 72 ? 2.909 2.574 -26.642 1.00 89.00 72 GLU A O 1
ATOM 588 N N . PRO A 1 73 ? 2.561 1.381 -28.523 1.00 88.50 73 PRO A N 1
ATOM 589 C CA . PRO A 1 73 ? 2.816 0.088 -27.901 1.00 88.50 73 PRO A CA 1
ATOM 590 C C . PRO A 1 73 ? 4.287 -0.064 -27.499 1.00 88.50 73 PRO A C 1
ATOM 592 O O . PRO A 1 73 ? 5.201 0.225 -28.276 1.00 88.50 73 PRO A O 1
ATOM 595 N N . ILE A 1 74 ? 4.523 -0.584 -26.296 1.00 87.69 74 ILE A N 1
ATOM 596 C CA . ILE A 1 74 ? 5.854 -0.975 -25.833 1.00 87.69 74 ILE A CA 1
ATOM 597 C C . ILE A 1 74 ? 6.073 -2.426 -26.256 1.00 87.69 74 ILE A C 1
ATOM 599 O O . ILE A 1 74 ? 5.455 -3.341 -25.721 1.00 87.69 74 ILE A O 1
ATOM 603 N N . LYS A 1 75 ? 6.935 -2.643 -27.252 1.00 83.81 75 LYS A N 1
ATOM 604 C CA . LYS A 1 75 ? 7.250 -3.992 -27.736 1.00 83.81 75 LYS A CA 1
ATOM 605 C C . LYS A 1 75 ? 8.202 -4.673 -26.754 1.00 83.81 75 LYS A C 1
ATOM 607 O O . LYS A 1 75 ? 9.201 -4.078 -26.371 1.00 83.81 75 LYS A O 1
ATOM 612 N N . TYR A 1 76 ? 7.906 -5.917 -26.391 1.00 86.75 76 TYR A N 1
ATOM 613 C CA . TYR A 1 76 ? 8.763 -6.762 -25.560 1.00 86.75 76 TYR A CA 1
ATOM 614 C C . TYR A 1 76 ? 8.566 -8.245 -25.907 1.00 86.75 76 TYR A C 1
ATOM 616 O O . TYR A 1 76 ? 7.552 -8.622 -26.490 1.00 86.75 76 TYR A O 1
ATOM 624 N N . LEU A 1 77 ? 9.553 -9.077 -25.577 1.00 85.25 77 LEU A N 1
ATOM 625 C CA . LEU A 1 77 ? 9.505 -10.538 -25.707 1.00 85.25 77 LEU A CA 1
ATOM 626 C C . LEU A 1 77 ? 9.090 -11.206 -24.395 1.00 85.25 77 LEU A C 1
ATOM 628 O O . LEU A 1 77 ? 8.308 -12.149 -24.404 1.00 85.25 77 LEU A O 1
ATOM 632 N N . GLU A 1 78 ? 9.613 -10.715 -23.271 1.00 87.31 78 GLU A N 1
ATOM 633 C CA . GLU A 1 78 ? 9.402 -11.311 -21.952 1.00 87.31 78 GLU A CA 1
ATOM 634 C C . GLU A 1 78 ? 9.251 -10.239 -20.869 1.00 87.31 78 GLU A C 1
ATOM 636 O O . GLU A 1 78 ? 9.951 -9.219 -20.891 1.00 87.31 78 GLU A O 1
ATOM 641 N N . LEU A 1 79 ? 8.390 -10.533 -19.890 1.00 89.38 79 LEU A N 1
ATOM 642 C CA . LEU A 1 79 ? 8.281 -9.814 -18.623 1.00 89.38 79 LEU A CA 1
ATOM 643 C C . LEU A 1 79 ? 8.980 -10.613 -17.526 1.00 89.38 79 LEU A C 1
ATOM 645 O O . LEU A 1 79 ? 8.763 -11.814 -17.397 1.00 89.38 79 LEU A O 1
ATOM 649 N N . ASN A 1 80 ? 9.795 -9.943 -16.720 1.00 89.00 80 ASN A N 1
ATOM 650 C CA . ASN A 1 80 ? 10.445 -10.539 -15.556 1.00 89.00 80 ASN A CA 1
ATOM 651 C C . ASN A 1 80 ? 10.209 -9.638 -14.347 1.00 89.00 80 ASN A C 1
ATOM 653 O O . ASN A 1 80 ? 10.386 -8.430 -14.454 1.00 89.00 80 ASN A O 1
ATOM 657 N N . LYS A 1 81 ? 9.825 -10.187 -13.195 1.00 88.12 81 LYS A N 1
ATOM 658 C CA . LYS A 1 81 ? 9.705 -9.394 -11.965 1.00 88.12 81 LYS A CA 1
ATOM 659 C C . LYS A 1 81 ? 11.114 -9.054 -11.456 1.00 88.12 81 LYS A C 1
ATOM 661 O O . LYS A 1 81 ? 11.981 -9.927 -11.433 1.00 88.12 81 LYS A O 1
ATOM 666 N N . CYS A 1 82 ? 11.352 -7.797 -11.091 1.00 84.00 82 CYS A N 1
ATOM 667 C CA . CYS A 1 82 ? 12.555 -7.418 -10.355 1.00 84.00 82 CYS A CA 1
ATOM 668 C C . CYS A 1 82 ? 12.508 -8.026 -8.950 1.00 84.00 82 CYS A C 1
ATOM 670 O O . CYS A 1 82 ? 11.425 -8.087 -8.364 1.00 84.00 82 CYS A O 1
ATOM 672 N N . PRO A 1 83 ? 13.655 -8.386 -8.362 1.00 75.75 83 PRO A N 1
ATOM 673 C CA . PRO A 1 83 ? 13.737 -8.516 -6.914 1.00 75.75 83 PRO A CA 1
ATOM 674 C C . PRO A 1 83 ? 13.206 -7.244 -6.224 1.00 75.75 83 PRO A C 1
ATOM 676 O O . PRO A 1 83 ? 13.305 -6.147 -6.783 1.00 75.75 83 PRO A O 1
ATOM 679 N N . HIS A 1 84 ? 12.624 -7.392 -5.034 1.00 70.06 84 HIS A N 1
ATOM 680 C CA . HIS A 1 84 ? 12.176 -6.244 -4.243 1.00 70.06 84 HIS A CA 1
ATOM 681 C C . HIS A 1 84 ? 13.360 -5.380 -3.812 1.00 70.06 84 HIS A C 1
ATOM 683 O O . HIS A 1 84 ? 14.459 -5.889 -3.606 1.00 70.06 84 HIS A O 1
ATOM 689 N N . GLU A 1 85 ? 13.125 -4.077 -3.671 1.00 66.19 85 GLU A N 1
ATOM 690 C CA . GLU A 1 85 ? 14.139 -3.125 -3.213 1.00 66.19 85 GLU A CA 1
ATOM 691 C C . GLU A 1 85 ? 14.720 -3.550 -1.853 1.00 66.19 85 GLU A C 1
ATOM 693 O O . GLU A 1 85 ? 13.962 -3.880 -0.942 1.00 66.19 85 GLU A O 1
ATOM 698 N N . GLY A 1 86 ? 16.055 -3.582 -1.738 1.00 57.53 86 GLY A N 1
ATOM 699 C CA . GLY A 1 86 ? 16.763 -4.128 -0.573 1.00 57.53 86 GLY A CA 1
ATOM 700 C C . GLY A 1 86 ? 17.325 -5.541 -0.784 1.00 57.53 86 GLY A C 1
ATOM 701 O O . GLY A 1 86 ? 18.056 -6.045 0.064 1.00 57.53 86 GLY A O 1
ATOM 702 N N . TRP A 1 87 ? 17.056 -6.186 -1.926 1.00 63.81 87 TRP A N 1
ATOM 703 C CA . TRP A 1 87 ? 17.755 -7.421 -2.309 1.00 63.81 87 TRP A CA 1
ATOM 704 C C . TRP A 1 87 ? 19.263 -7.204 -2.493 1.00 63.81 87 TRP A C 1
ATOM 706 O O . TRP A 1 87 ? 20.040 -8.140 -2.311 1.00 63.81 87 TRP A O 1
ATOM 716 N N . GLU A 1 88 ? 19.678 -5.986 -2.855 1.00 59.91 88 GLU A N 1
ATOM 717 C CA . GLU A 1 88 ? 21.088 -5.625 -2.988 1.00 59.91 88 GLU A CA 1
ATOM 718 C C . GLU A 1 88 ? 21.818 -5.778 -1.650 1.00 59.91 88 GLU A C 1
ATOM 720 O O . GLU A 1 88 ? 22.923 -6.318 -1.614 1.00 59.91 88 GLU A O 1
ATOM 725 N N . ASP A 1 89 ? 21.163 -5.413 -0.544 1.00 53.91 89 ASP A N 1
ATOM 726 C CA . ASP A 1 89 ? 21.732 -5.543 0.798 1.00 53.91 89 ASP A CA 1
ATOM 727 C C . ASP A 1 89 ? 22.016 -7.019 1.128 1.00 53.91 89 ASP A C 1
ATOM 729 O O . ASP A 1 89 ? 23.022 -7.338 1.759 1.00 53.91 89 ASP A O 1
ATOM 733 N N . LEU A 1 90 ? 21.184 -7.953 0.642 1.00 56.94 90 LEU A N 1
ATOM 734 C CA . LEU A 1 90 ? 21.411 -9.396 0.805 1.00 56.94 90 LEU A CA 1
ATOM 735 C C . LEU A 1 90 ? 22.656 -9.878 0.048 1.00 56.94 90 LEU A C 1
ATOM 737 O O . LEU A 1 90 ? 23.348 -10.775 0.529 1.00 56.94 90 LEU A O 1
ATOM 741 N N . ILE A 1 91 ? 22.963 -9.278 -1.107 1.00 56.97 91 ILE A N 1
ATOM 742 C CA . ILE A 1 91 ? 24.209 -9.553 -1.832 1.00 56.97 91 ILE A CA 1
ATOM 743 C C . ILE A 1 91 ? 25.400 -9.026 -1.052 1.00 56.97 91 ILE A C 1
ATOM 745 O O . ILE A 1 91 ? 26.394 -9.740 -0.929 1.00 56.97 91 ILE A O 1
ATOM 749 N N . ASP A 1 92 ? 25.302 -7.823 -0.494 1.00 52.22 92 ASP A N 1
ATOM 750 C CA . ASP A 1 92 ? 26.390 -7.242 0.286 1.00 52.22 92 ASP A CA 1
ATOM 751 C C . ASP A 1 92 ? 26.703 -8.104 1.520 1.00 52.22 92 ASP A C 1
ATOM 753 O O . ASP A 1 92 ? 27.872 -8.420 1.763 1.00 52.22 92 ASP A O 1
ATOM 757 N N . TYR A 1 93 ? 25.674 -8.611 2.213 1.00 58.09 93 TYR A N 1
ATOM 758 C CA . TYR A 1 93 ? 25.829 -9.570 3.316 1.00 58.09 93 TYR A CA 1
ATOM 759 C C . TYR A 1 93 ? 26.416 -10.921 2.893 1.00 58.09 93 TYR A C 1
ATOM 761 O O . TYR A 1 93 ? 27.064 -11.566 3.710 1.00 58.09 93 TYR A O 1
ATOM 769 N N . TRP A 1 94 ? 26.213 -11.362 1.651 1.00 53.59 94 TRP A N 1
ATOM 770 C CA . TRP A 1 94 ? 26.820 -12.592 1.123 1.00 53.59 94 TRP A CA 1
ATOM 771 C C . TRP A 1 94 ? 28.255 -12.368 0.624 1.00 53.59 94 TRP A C 1
ATOM 773 O O . TRP A 1 94 ? 29.113 -13.240 0.745 1.00 53.59 94 TRP A O 1
ATOM 783 N N . SER A 1 95 ? 28.550 -11.180 0.097 1.00 53.72 95 SER A N 1
ATOM 784 C CA . SER A 1 95 ? 29.822 -10.836 -0.549 1.00 53.72 95 SER A CA 1
ATOM 785 C C . SER A 1 95 ? 31.007 -10.673 0.413 1.00 53.72 95 SER A C 1
ATOM 787 O O . SER A 1 95 ? 32.160 -10.626 -0.027 1.00 53.72 95 SER A O 1
ATOM 789 N N . CYS A 1 96 ? 30.760 -10.636 1.728 1.00 56.44 96 CYS A N 1
ATOM 790 C CA . CYS A 1 96 ? 31.808 -10.612 2.751 1.00 56.44 96 CYS A CA 1
ATOM 791 C C . CYS A 1 96 ? 32.642 -11.913 2.785 1.00 56.44 96 CYS A C 1
ATOM 793 O O . CYS A 1 96 ? 33.769 -11.907 3.284 1.00 56.44 96 CYS A O 1
ATOM 795 N N . HIS A 1 97 ? 32.171 -12.988 2.141 1.00 58.34 97 HIS A N 1
ATOM 796 C CA . HIS A 1 97 ? 32.953 -14.183 1.818 1.00 58.34 97 HIS A CA 1
ATOM 797 C C . HIS A 1 97 ? 33.728 -13.989 0.498 1.00 58.34 97 HIS A C 1
ATOM 799 O O . HIS A 1 97 ? 33.437 -14.602 -0.529 1.00 58.34 97 HIS A O 1
ATOM 805 N N . GLN A 1 98 ? 34.730 -13.102 0.510 1.00 57.19 98 GLN A N 1
ATOM 806 C CA . GLN A 1 98 ? 35.437 -12.618 -0.691 1.00 57.19 98 GLN A CA 1
ATOM 807 C C . GLN A 1 98 ? 36.019 -13.710 -1.615 1.00 57.19 98 GLN A C 1
ATOM 809 O O . GLN A 1 98 ? 36.175 -13.459 -2.813 1.00 57.19 98 GLN A O 1
ATOM 814 N N . GLY A 1 99 ? 36.338 -14.897 -1.089 1.00 62.75 99 GLY A N 1
ATOM 815 C CA . GLY A 1 99 ? 36.910 -16.006 -1.863 1.00 62.75 99 GLY A CA 1
ATOM 816 C C . GLY A 1 99 ? 35.898 -16.781 -2.718 1.00 62.75 99 GLY A C 1
ATOM 817 O O . GLY A 1 99 ? 36.255 -17.286 -3.778 1.00 62.75 99 GLY A O 1
ATOM 818 N N . GLU A 1 100 ? 34.626 -16.848 -2.314 1.00 59.72 100 GLU A N 1
ATOM 819 C CA . GLU A 1 100 ? 33.616 -17.672 -3.005 1.00 59.72 100 GLU A CA 1
ATOM 820 C C . GLU A 1 100 ? 33.061 -16.999 -4.270 1.00 59.72 100 GLU A C 1
ATOM 822 O O . GLU A 1 100 ? 32.576 -17.662 -5.190 1.00 59.72 100 GLU A O 1
ATOM 827 N N . PHE A 1 101 ? 33.201 -15.675 -4.368 1.00 61.44 101 PHE A N 1
ATOM 828 C CA . PHE A 1 101 ? 32.579 -14.858 -5.412 1.00 61.44 101 PHE A CA 1
ATOM 829 C C . PHE A 1 101 ? 33.575 -14.169 -6.346 1.00 61.44 101 PHE A C 1
ATOM 831 O O . PHE A 1 101 ? 33.191 -13.339 -7.170 1.00 61.44 101 PHE A O 1
ATOM 838 N N . GLU A 1 102 ? 34.855 -14.537 -6.297 1.00 65.44 102 GLU A N 1
ATOM 839 C CA . GLU A 1 102 ? 35.874 -13.998 -7.203 1.00 65.44 102 GLU A CA 1
ATOM 840 C C . GLU A 1 102 ? 35.510 -14.224 -8.684 1.00 65.44 102 GLU A C 1
ATOM 842 O O . GLU A 1 102 ? 35.733 -13.360 -9.532 1.00 65.44 102 GLU A O 1
ATOM 847 N N . LYS A 1 103 ? 34.814 -15.331 -8.984 1.00 60.44 103 LYS A N 1
ATOM 848 C CA . LYS A 1 103 ? 34.251 -15.619 -10.313 1.00 60.44 103 LYS A CA 1
ATOM 849 C C . LYS A 1 103 ? 33.061 -14.722 -10.687 1.00 60.44 103 LYS A C 1
ATOM 851 O O . LYS A 1 103 ? 32.856 -14.484 -11.876 1.00 60.44 103 LYS A O 1
ATOM 856 N N . LEU A 1 104 ? 32.306 -14.194 -9.714 1.00 62.22 104 LEU A N 1
ATOM 857 C CA . LEU A 1 104 ? 31.208 -13.249 -9.9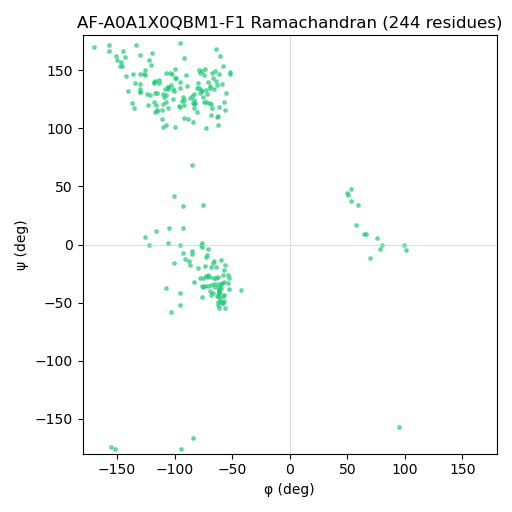70 1.00 62.22 104 LEU A CA 1
ATOM 858 C C . LEU A 1 104 ? 31.717 -11.863 -10.376 1.00 62.22 104 LEU A C 1
ATOM 860 O O . LEU A 1 104 ? 31.042 -11.184 -11.143 1.00 62.22 104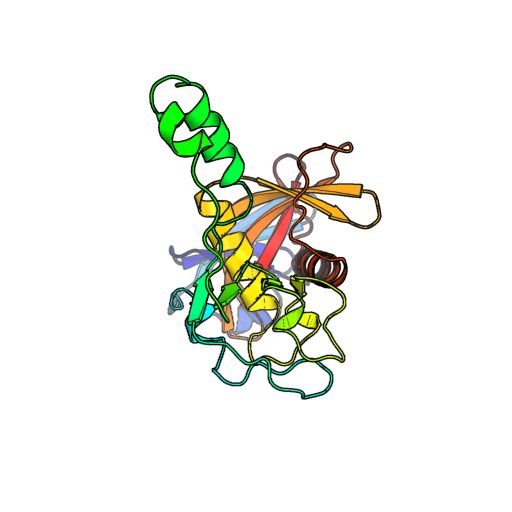 LEU A O 1
ATOM 864 N N . LYS A 1 105 ? 32.926 -11.461 -9.951 1.00 59.44 105 LYS A N 1
ATOM 865 C CA . LYS A 1 105 ? 33.547 -10.187 -10.372 1.00 59.44 105 LYS A CA 1
ATOM 866 C C . LYS A 1 105 ? 33.710 -10.081 -11.894 1.00 59.44 105 LYS A C 1
ATOM 868 O O . LYS A 1 105 ? 33.723 -8.984 -12.441 1.00 59.44 105 LYS A O 1
ATOM 873 N N . ASN A 1 106 ? 33.803 -11.225 -12.573 1.00 61.69 106 ASN A N 1
ATOM 874 C CA . ASN A 1 106 ? 33.952 -11.318 -14.024 1.00 61.69 106 ASN A CA 1
ATOM 875 C C . ASN A 1 106 ? 32.622 -11.527 -14.765 1.00 61.69 106 ASN A C 1
ATOM 877 O O . ASN A 1 106 ? 32.620 -11.617 -15.997 1.00 61.69 106 ASN A O 1
ATOM 881 N N . LEU A 1 107 ? 31.487 -11.604 -14.058 1.00 59.06 107 LEU A N 1
ATOM 882 C CA . LEU A 1 107 ? 30.184 -11.669 -14.707 1.00 59.06 107 LEU A CA 1
ATOM 883 C C . LEU A 1 107 ? 29.881 -10.333 -15.379 1.00 59.06 107 LEU A C 1
ATOM 885 O O . LEU A 1 107 ? 29.616 -9.318 -14.741 1.00 59.06 107 LEU A O 1
ATOM 889 N N . LYS A 1 108 ? 29.875 -10.351 -16.709 1.00 56.53 108 LYS A N 1
ATOM 890 C CA . LYS A 1 108 ? 29.314 -9.261 -17.501 1.00 56.53 108 LYS A CA 1
ATOM 891 C C . LYS A 1 108 ? 27.819 -9.497 -17.624 1.00 56.53 108 LYS A C 1
ATOM 893 O O . LYS A 1 108 ? 27.398 -10.575 -18.042 1.00 56.53 108 LYS A O 1
ATOM 898 N N . MET A 1 109 ? 27.015 -8.489 -17.291 1.00 56.44 109 MET A N 1
ATOM 899 C CA . MET A 1 109 ? 25.582 -8.542 -17.568 1.00 56.44 109 MET A CA 1
ATOM 900 C C . MET A 1 109 ? 25.369 -8.789 -19.064 1.00 56.44 109 MET A C 1
ATOM 902 O O . MET A 1 109 ? 25.741 -7.966 -19.902 1.00 56.44 109 MET A O 1
ATOM 906 N N . ILE A 1 110 ? 24.777 -9.934 -19.397 1.00 65.38 110 ILE A N 1
ATOM 907 C CA . ILE A 1 110 ? 24.400 -10.252 -20.771 1.00 65.38 110 ILE A CA 1
ATOM 908 C C . ILE A 1 110 ? 23.194 -9.383 -21.122 1.00 65.38 110 ILE A C 1
ATOM 910 O O . ILE A 1 110 ? 22.160 -9.450 -20.453 1.00 65.38 110 ILE A O 1
ATOM 914 N N . ASP A 1 111 ? 23.317 -8.577 -22.178 1.00 64.25 111 ASP A N 1
ATOM 915 C CA . ASP A 1 111 ? 22.178 -7.842 -22.722 1.00 64.25 111 ASP A CA 1
ATOM 916 C C . ASP A 1 111 ? 21.147 -8.842 -23.239 1.00 64.25 111 ASP A C 1
ATOM 918 O O . ASP A 1 111 ? 21.378 -9.521 -24.240 1.00 64.25 111 ASP A O 1
ATOM 922 N N . ARG A 1 112 ? 20.009 -8.944 -22.554 1.00 69.75 112 ARG A N 1
ATOM 923 C CA . ARG A 1 112 ? 18.889 -9.743 -23.034 1.00 69.75 112 ARG A CA 1
ATOM 924 C C . ARG A 1 112 ? 17.978 -8.836 -23.862 1.00 69.75 112 ARG A C 1
ATOM 926 O O . ARG A 1 112 ? 17.331 -7.952 -23.290 1.00 69.75 112 ARG A O 1
ATOM 933 N N . PRO A 1 113 ? 17.932 -8.999 -25.195 1.00 74.75 113 PRO A N 1
ATOM 934 C CA . PRO A 1 113 ? 17.204 -8.078 -26.046 1.00 74.75 113 PRO A CA 1
ATOM 935 C C . PRO A 1 113 ? 15.705 -8.119 -25.753 1.00 74.75 113 PRO A C 1
ATOM 937 O O . PRO A 1 113 ? 15.125 -9.181 -25.538 1.00 74.75 113 PRO A O 1
ATOM 940 N N . ASN A 1 114 ? 15.086 -6.938 -25.784 1.00 77.00 114 ASN A N 1
ATOM 941 C CA . ASN A 1 114 ? 13.638 -6.760 -25.749 1.00 77.00 114 ASN A CA 1
ATOM 942 C C . ASN A 1 114 ? 12.939 -7.343 -24.502 1.00 77.00 114 ASN A C 1
ATOM 944 O O . ASN A 1 114 ? 11.816 -7.833 -24.591 1.00 77.00 114 ASN A O 1
ATOM 948 N N . ARG A 1 115 ? 13.593 -7.316 -23.335 1.00 86.75 115 ARG A N 1
ATOM 949 C CA . ARG A 1 115 ? 12.983 -7.712 -22.056 1.00 86.75 115 ARG A CA 1
ATOM 950 C C . ARG A 1 115 ? 12.539 -6.501 -21.256 1.00 86.75 115 ARG A C 1
ATOM 952 O O . ARG A 1 115 ? 13.232 -5.482 -21.242 1.00 86.75 115 ARG A O 1
ATOM 959 N N . ILE A 1 116 ? 11.418 -6.643 -20.564 1.00 88.75 116 ILE A N 1
ATOM 960 C CA . ILE A 1 116 ? 10.954 -5.676 -19.578 1.00 88.75 116 ILE A CA 1
ATOM 961 C C . ILE A 1 116 ? 11.081 -6.304 -18.195 1.00 88.75 116 ILE A C 1
ATOM 963 O O . ILE A 1 116 ? 10.618 -7.419 -17.951 1.00 88.75 116 ILE A O 1
ATOM 967 N N . PHE A 1 117 ? 11.713 -5.565 -17.295 1.00 90.12 117 PHE A N 1
ATOM 968 C CA . PHE A 1 117 ? 11.730 -5.869 -15.880 1.00 90.12 117 PHE A CA 1
ATOM 969 C C . PHE A 1 117 ? 10.622 -5.084 -15.181 1.00 90.12 117 PHE A C 1
ATOM 971 O O . PHE A 1 117 ? 10.423 -3.907 -15.463 1.00 90.12 117 PHE A O 1
ATOM 978 N N . VAL A 1 118 ? 9.873 -5.736 -14.306 1.00 90.88 118 VAL A N 1
ATOM 979 C CA . VAL A 1 118 ? 8.706 -5.177 -13.627 1.00 90.88 118 VAL A CA 1
ATOM 980 C C . VAL A 1 118 ? 9.055 -5.021 -12.154 1.00 90.88 118 VAL A C 1
ATOM 982 O O . VAL A 1 118 ? 9.175 -6.011 -11.436 1.00 90.88 118 VAL A O 1
ATOM 985 N N . ALA A 1 119 ? 9.238 -3.786 -11.702 1.00 90.56 119 ALA A N 1
ATOM 986 C CA . ALA A 1 119 ? 9.386 -3.455 -10.290 1.00 90.56 119 ALA A CA 1
ATOM 987 C C . ALA A 1 119 ? 8.001 -3.315 -9.632 1.00 90.56 119 ALA A C 1
ATOM 989 O O . ALA A 1 119 ? 6.991 -3.769 -10.175 1.00 90.56 119 ALA A O 1
ATOM 990 N N . ASP A 1 120 ? 7.937 -2.749 -8.430 1.00 90.38 120 ASP A N 1
ATOM 991 C CA . ASP A 1 120 ? 6.666 -2.566 -7.718 1.00 90.38 120 ASP A CA 1
ATOM 992 C C . ASP A 1 120 ? 5.832 -1.411 -8.286 1.00 90.38 120 ASP A C 1
ATOM 994 O O . ASP A 1 120 ? 4.621 -1.547 -8.429 1.00 90.38 120 ASP A O 1
ATOM 998 N N . PHE A 1 121 ? 6.481 -0.321 -8.712 1.00 92.44 121 PHE A N 1
ATOM 999 C CA . PHE A 1 121 ? 5.799 0.883 -9.216 1.00 92.44 121 PHE A CA 1
ATOM 1000 C C . PHE A 1 121 ? 6.188 1.299 -10.641 1.00 92.44 121 PHE A C 1
ATOM 1002 O O . PHE A 1 121 ? 5.678 2.292 -11.167 1.00 92.44 121 PHE A O 1
ATOM 1009 N N . TYR A 1 122 ? 7.095 0.564 -11.281 1.00 91.88 122 TYR A N 1
ATOM 1010 C CA . TYR A 1 122 ? 7.612 0.906 -12.601 1.00 91.88 122 TYR A CA 1
ATOM 1011 C C . TYR A 1 122 ? 8.037 -0.322 -13.396 1.00 91.88 122 TYR A C 1
ATOM 1013 O O . TYR A 1 122 ? 8.293 -1.395 -12.851 1.00 91.88 122 TYR A O 1
ATOM 1021 N N . ILE A 1 123 ? 8.160 -0.130 -14.704 1.00 90.81 123 ILE A N 1
ATOM 1022 C CA . ILE A 1 123 ? 8.850 -1.049 -15.600 1.00 90.81 123 ILE A CA 1
ATOM 1023 C C . ILE A 1 123 ? 10.219 -0.482 -15.971 1.00 90.81 123 ILE A C 1
ATOM 1025 O O . ILE A 1 123 ? 10.395 0.733 -16.073 1.00 90.81 123 ILE A O 1
ATOM 1029 N N . GLN A 1 124 ? 11.193 -1.359 -16.187 1.00 89.88 124 GLN A N 1
ATOM 1030 C CA . GLN A 1 124 ? 12.549 -1.001 -16.570 1.00 89.88 124 GLN A CA 1
ATOM 1031 C C . GLN A 1 124 ? 13.003 -1.807 -17.786 1.00 89.88 124 GLN A C 1
ATOM 1033 O O . GLN A 1 124 ? 12.877 -3.030 -17.844 1.00 89.88 124 GLN A O 1
ATOM 1038 N N . THR A 1 125 ? 13.548 -1.114 -18.779 1.00 87.88 125 THR A N 1
ATOM 1039 C CA . THR A 1 125 ? 14.200 -1.713 -19.946 1.00 87.88 125 THR A CA 1
ATOM 1040 C C . THR A 1 125 ? 15.179 -0.715 -20.559 1.00 87.88 125 THR A C 1
ATOM 1042 O O . THR A 1 125 ? 15.216 0.454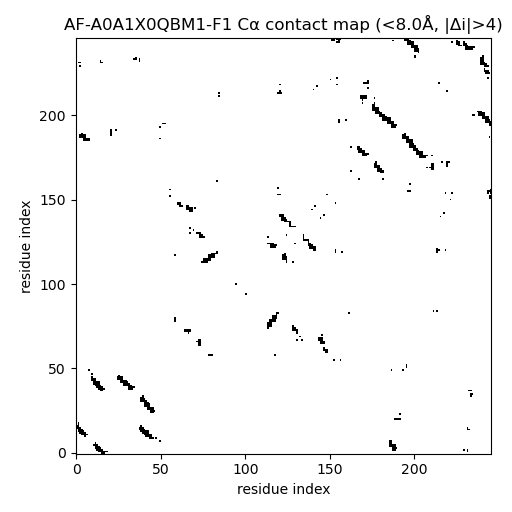 -20.183 1.00 87.88 125 THR A O 1
ATOM 1045 N N . LYS A 1 126 ? 15.999 -1.129 -21.530 1.00 84.38 126 LYS A N 1
ATOM 1046 C CA . LYS A 1 126 ? 16.880 -0.168 -22.205 1.00 84.38 126 LYS A CA 1
ATOM 1047 C C . LYS A 1 126 ? 16.050 0.881 -22.935 1.00 84.38 126 LYS A C 1
ATOM 1049 O O . LYS A 1 126 ? 15.145 0.544 -23.690 1.00 84.38 126 LYS A O 1
ATOM 1054 N N . LYS A 1 127 ? 16.471 2.141 -22.827 1.00 86.88 127 LYS A N 1
ATOM 1055 C CA . LYS A 1 127 ? 15.871 3.311 -23.487 1.00 86.88 127 LYS A CA 1
ATOM 1056 C C . LYS A 1 127 ? 15.473 3.088 -24.955 1.00 86.88 127 LYS A C 1
ATOM 1058 O O . LYS A 1 127 ? 14.423 3.556 -25.380 1.00 86.88 127 LYS A O 1
ATOM 1063 N N . LYS A 1 128 ? 16.288 2.355 -25.727 1.00 86.12 128 LYS A N 1
ATOM 1064 C CA . LYS A 1 128 ? 16.025 2.041 -27.147 1.00 86.12 128 LYS A CA 1
ATOM 1065 C C . LYS A 1 128 ? 14.780 1.175 -27.392 1.00 86.12 128 LYS A C 1
ATOM 1067 O O . LYS A 1 128 ? 14.303 1.143 -28.520 1.00 86.12 128 LYS A O 1
ATOM 1072 N N . TYR A 1 129 ? 14.294 0.464 -26.375 1.00 85.50 129 TYR A N 1
ATOM 1073 C CA . TYR A 1 129 ? 13.105 -0.387 -26.455 1.00 85.50 129 TYR A CA 1
ATOM 1074 C C . TYR A 1 129 ? 11.815 0.362 -26.088 1.00 85.50 129 TYR A C 1
ATOM 1076 O O . TYR A 1 129 ? 10.726 -0.127 -26.377 1.00 85.50 129 TYR A O 1
ATOM 1084 N N . PHE A 1 130 ? 11.910 1.568 -25.517 1.00 88.00 130 PHE A N 1
ATOM 1085 C CA . PHE A 1 130 ? 10.743 2.430 -25.355 1.00 88.00 130 PHE A CA 1
ATOM 1086 C C . PHE A 1 130 ? 10.389 3.150 -26.665 1.00 88.00 130 PHE A C 1
ATOM 1088 O O . PHE A 1 130 ? 11.283 3.495 -27.447 1.00 88.00 130 PHE A O 1
ATOM 1095 N N . PRO A 1 131 ? 9.097 3.458 -26.892 1.00 87.56 131 PRO A N 1
ATOM 1096 C CA . PRO A 1 131 ? 8.679 4.347 -27.971 1.00 87.56 131 PRO A CA 1
ATOM 1097 C C . PRO A 1 131 ? 9.441 5.677 -27.934 1.00 87.56 131 PRO A C 1
ATOM 1099 O O . PRO A 1 131 ? 9.738 6.199 -26.856 1.00 87.56 131 PRO A O 1
ATOM 1102 N N . LYS A 1 132 ? 9.712 6.274 -29.103 1.00 88.31 132 LYS A N 1
ATOM 1103 C CA . LYS A 1 132 ? 10.482 7.531 -29.212 1.00 88.31 132 LYS A CA 1
ATOM 1104 C C . LYS A 1 132 ? 9.923 8.661 -28.338 1.00 88.31 132 LYS A C 1
ATOM 1106 O O . LYS A 1 132 ? 10.689 9.454 -27.812 1.00 88.31 132 LYS A O 1
ATOM 1111 N N . CYS A 1 133 ? 8.607 8.710 -28.138 1.00 87.31 133 CYS A N 1
ATOM 1112 C CA . CYS A 1 133 ? 7.942 9.703 -27.291 1.00 87.31 133 CYS A CA 1
ATOM 1113 C C . CYS A 1 133 ? 8.231 9.549 -25.780 1.00 87.31 133 CYS A C 1
ATOM 1115 O O . CYS A 1 133 ? 8.020 10.491 -25.017 1.00 87.31 133 CYS A O 1
ATOM 1117 N N . CYS A 1 134 ? 8.687 8.372 -25.337 1.00 84.88 134 CYS A N 1
ATOM 1118 C CA . CYS A 1 134 ? 8.877 8.007 -23.927 1.00 84.88 134 CYS A CA 1
ATOM 1119 C C . CYS A 1 134 ? 10.292 7.507 -23.613 1.00 84.88 134 CYS A C 1
ATOM 1121 O O . CYS A 1 134 ? 10.566 7.115 -22.485 1.00 84.88 134 CYS A O 1
ATOM 1123 N N . ASN A 1 135 ? 11.219 7.565 -24.568 1.00 86.31 135 ASN A N 1
ATOM 1124 C CA . ASN A 1 135 ? 12.598 7.112 -24.402 1.00 86.31 135 ASN A CA 1
ATOM 1125 C C . ASN A 1 135 ? 13.456 8.083 -23.560 1.00 86.31 135 ASN A C 1
ATOM 1127 O O . ASN A 1 135 ? 14.636 8.273 -23.833 1.00 86.31 135 ASN A O 1
ATOM 1131 N N . LYS A 1 136 ? 12.905 8.762 -22.553 1.00 85.94 136 LYS A N 1
ATOM 1132 C CA . LYS A 1 136 ? 13.670 9.734 -21.752 1.00 85.94 136 LYS A CA 1
ATOM 1133 C C . LYS A 1 136 ? 14.596 9.036 -20.752 1.00 85.94 136 LYS A C 1
ATOM 1135 O O . LYS A 1 136 ? 15.734 9.468 -20.597 1.00 85.94 136 LYS A O 1
ATOM 1140 N N . SER A 1 137 ? 14.143 7.918 -20.200 1.00 85.38 137 SER A N 1
ATOM 1141 C CA . SER A 1 137 ? 14.799 7.100 -19.176 1.00 85.38 137 SER A CA 1
ATOM 1142 C C . SER A 1 137 ? 14.744 5.613 -19.540 1.00 85.38 137 SER A C 1
ATOM 1144 O O . SER A 1 137 ? 14.104 5.209 -20.512 1.00 85.38 137 SER A O 1
ATOM 1146 N N . ASP A 1 138 ? 15.451 4.794 -18.768 1.00 86.31 138 ASP A N 1
ATOM 1147 C CA . ASP A 1 138 ? 15.343 3.333 -18.761 1.00 86.31 138 ASP A CA 1
ATOM 1148 C C . ASP A 1 138 ? 14.210 2.825 -17.846 1.00 86.31 138 ASP A C 1
ATOM 1150 O O . ASP A 1 138 ? 13.859 1.650 -17.904 1.00 86.31 138 ASP A O 1
ATOM 1154 N N . LYS A 1 139 ? 13.593 3.709 -17.055 1.00 89.62 139 LYS A N 1
ATOM 1155 C CA . LYS A 1 139 ? 12.434 3.434 -16.192 1.00 89.62 139 LYS A CA 1
ATOM 1156 C C . LYS A 1 139 ? 11.192 4.178 -16.674 1.00 89.62 139 LYS A C 1
ATOM 1158 O O . LYS A 1 139 ? 11.303 5.334 -17.080 1.00 89.62 139 LYS A O 1
ATOM 1163 N N . LEU A 1 140 ? 10.031 3.537 -16.582 1.00 90.06 140 LEU A N 1
ATOM 1164 C CA . LEU A 1 140 ? 8.723 4.136 -16.841 1.00 90.06 140 LEU A CA 1
ATOM 1165 C C . LEU A 1 140 ? 7.757 3.706 -15.732 1.00 90.06 140 LEU A C 1
ATOM 1167 O O . LEU A 1 140 ? 7.509 2.512 -15.561 1.00 90.06 140 LEU A O 1
ATOM 1171 N N . PHE A 1 141 ? 7.243 4.655 -14.954 1.00 92.25 141 PHE A N 1
ATOM 1172 C CA . PHE A 1 141 ? 6.340 4.352 -13.843 1.00 92.25 141 PHE A CA 1
ATOM 1173 C C . PHE A 1 141 ? 4.953 3.959 -14.344 1.00 92.25 141 PHE A C 1
ATOM 1175 O O . PHE A 1 141 ? 4.515 4.436 -15.386 1.00 92.25 141 PHE A O 1
ATOM 1182 N N . PHE A 1 142 ? 4.236 3.128 -13.585 1.00 92.19 142 PHE A N 1
ATOM 1183 C CA . PHE A 1 142 ? 2.874 2.693 -13.925 1.00 92.19 142 PHE A CA 1
ATOM 1184 C C . PHE A 1 142 ? 1.942 3.883 -14.219 1.00 92.19 142 PHE A C 1
ATOM 1186 O O . PHE A 1 142 ? 1.244 3.884 -15.224 1.00 92.19 142 PHE A O 1
ATOM 1193 N N . ASN A 1 143 ? 2.058 4.989 -13.475 1.00 91.56 143 ASN A N 1
ATOM 1194 C CA . ASN A 1 143 ? 1.263 6.199 -13.715 1.00 91.56 143 ASN A CA 1
ATOM 1195 C C . ASN A 1 143 ? 1.640 6.976 -15.000 1.00 91.56 143 ASN A C 1
ATOM 1197 O O . ASN A 1 143 ? 1.025 7.995 -15.309 1.00 91.56 143 ASN A O 1
ATOM 1201 N N . GLU A 1 144 ? 2.672 6.549 -15.730 1.00 89.69 144 GLU A N 1
ATOM 1202 C CA . GLU A 1 144 ? 3.157 7.169 -16.970 1.00 89.69 144 GLU A CA 1
ATOM 1203 C C . GLU A 1 144 ? 2.789 6.364 -18.227 1.00 89.69 144 GLU A C 1
ATOM 1205 O O . GLU A 1 144 ? 3.139 6.759 -19.349 1.00 89.69 144 GLU A O 1
ATOM 1210 N N . PHE A 1 145 ? 2.079 5.245 -18.066 1.00 87.38 145 PHE A N 1
ATOM 1211 C CA . PHE A 1 145 ? 1.612 4.413 -19.166 1.00 87.38 145 PHE A CA 1
ATOM 1212 C C . PHE A 1 145 ? 0.226 3.830 -18.892 1.00 87.38 145 PHE A C 1
ATOM 1214 O O . PHE A 1 145 ? -0.267 3.829 -17.772 1.00 87.38 145 PHE A O 1
ATOM 1221 N N . THR A 1 146 ? -0.449 3.380 -19.942 1.00 84.75 146 THR A N 1
ATOM 1222 C CA . THR A 1 146 ? -1.812 2.867 -19.829 1.00 84.75 146 THR A CA 1
ATOM 1223 C C . THR A 1 146 ? -1.782 1.400 -19.411 1.00 84.75 146 THR A C 1
ATOM 1225 O O . THR A 1 146 ? -1.212 0.561 -20.110 1.00 84.75 146 THR A O 1
ATOM 1228 N N . HIS A 1 147 ? -2.428 1.097 -18.286 1.00 87.00 147 HIS A N 1
ATOM 1229 C CA . HIS A 1 147 ? -2.664 -0.251 -17.770 1.00 87.00 147 HIS A CA 1
ATOM 1230 C C . HIS A 1 147 ? -4.034 -0.327 -17.082 1.00 87.00 147 HIS A C 1
ATOM 1232 O O . HIS A 1 147 ? -4.654 0.694 -16.796 1.00 87.00 147 HIS A O 1
ATOM 1238 N N . SER A 1 148 ? -4.507 -1.544 -16.811 1.00 85.44 148 SER A N 1
ATOM 1239 C CA . SER A 1 148 ? -5.789 -1.814 -16.139 1.00 85.44 148 SER A CA 1
ATOM 1240 C C . SER A 1 148 ? -5.675 -1.978 -14.619 1.00 85.44 148 SER A C 1
ATOM 1242 O O . SER A 1 148 ? -6.687 -2.103 -13.939 1.00 85.44 148 SER A O 1
ATOM 1244 N N . ILE A 1 149 ? -4.454 -2.008 -14.080 1.00 90.56 149 ILE A N 1
ATOM 1245 C CA . ILE A 1 149 ? -4.207 -2.277 -12.658 1.00 90.56 149 ILE A CA 1
ATOM 1246 C C . ILE A 1 149 ? -4.556 -1.041 -11.806 1.00 90.56 149 ILE A C 1
ATOM 1248 O O . ILE A 1 149 ? -4.013 0.027 -12.082 1.00 90.56 149 ILE A O 1
ATOM 1252 N N . PRO A 1 150 ? -5.400 -1.154 -10.766 1.00 92.50 150 PRO A N 1
ATOM 1253 C CA . PRO A 1 150 ? -5.653 -0.055 -9.836 1.00 92.50 150 PRO A CA 1
ATOM 1254 C C . PRO A 1 150 ? -4.422 0.314 -8.993 1.00 92.50 150 PRO A C 1
ATOM 1256 O O . PRO A 1 150 ? -3.695 -0.563 -8.526 1.00 92.50 150 PRO A O 1
ATOM 1259 N N . ASP A 1 151 ? -4.230 1.608 -8.712 1.00 94.38 151 ASP A N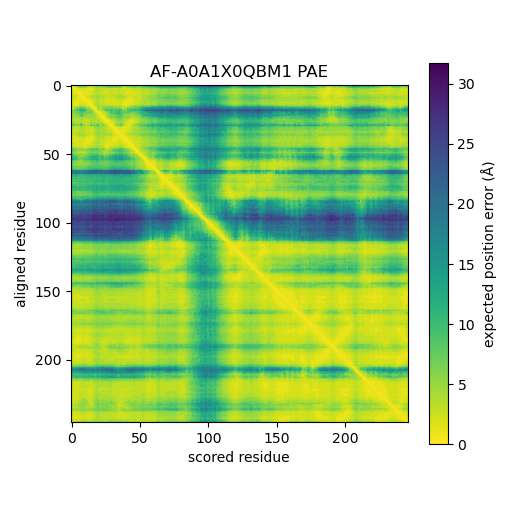 1
ATOM 1260 C CA . ASP A 1 151 ? -3.133 2.076 -7.846 1.00 94.38 151 ASP A CA 1
ATOM 1261 C C . ASP A 1 151 ? -3.203 1.479 -6.434 1.00 94.38 151 ASP A C 1
ATOM 1263 O O . ASP A 1 151 ? -2.167 1.192 -5.837 1.00 94.38 151 ASP A O 1
ATOM 1267 N N . SER A 1 152 ? -4.414 1.309 -5.886 1.00 94.12 152 SER A N 1
ATOM 1268 C CA . SER A 1 152 ? -4.614 0.748 -4.544 1.00 94.12 152 SER A CA 1
ATOM 1269 C C . SER A 1 152 ? -4.067 -0.673 -4.457 1.00 94.12 152 SER A C 1
ATOM 1271 O O . SER A 1 152 ? -3.335 -0.990 -3.523 1.00 94.12 152 SER A O 1
ATOM 1273 N N . LEU A 1 153 ? -4.298 -1.469 -5.502 1.00 93.88 153 LEU A N 1
ATOM 1274 C CA . LEU A 1 153 ? -3.807 -2.833 -5.617 1.00 93.88 153 LEU A CA 1
ATOM 1275 C C . LEU A 1 153 ? -2.279 -2.885 -5.738 1.00 93.88 153 LEU A C 1
ATOM 1277 O O . LEU A 1 153 ? -1.650 -3.720 -5.087 1.00 93.88 153 LEU A O 1
ATOM 1281 N N . LEU A 1 154 ? -1.668 -1.982 -6.517 1.00 94.00 154 LEU A N 1
ATOM 1282 C CA . LEU A 1 154 ? -0.204 -1.862 -6.605 1.00 94.00 154 LEU A CA 1
ATOM 1283 C C . LEU A 1 154 ? 0.405 -1.522 -5.240 1.00 94.00 154 LEU A C 1
ATOM 1285 O O . LEU A 1 154 ? 1.335 -2.192 -4.794 1.00 94.00 154 LEU A O 1
ATOM 1289 N N . ILE A 1 155 ? -0.152 -0.518 -4.558 1.00 95.94 155 ILE A N 1
ATOM 1290 C CA . ILE A 1 155 ? 0.302 -0.072 -3.236 1.00 95.94 155 ILE A CA 1
ATOM 1291 C C . ILE A 1 155 ? 0.140 -1.191 -2.205 1.00 95.94 155 ILE A C 1
ATOM 1293 O O . ILE A 1 155 ? 1.085 -1.503 -1.481 1.00 95.94 155 ILE A O 1
ATOM 1297 N N . TYR A 1 156 ? -1.035 -1.816 -2.145 1.00 95.38 156 TYR A N 1
ATOM 1298 C CA . TYR A 1 156 ? -1.314 -2.900 -1.212 1.00 95.38 156 TYR A CA 1
ATOM 1299 C C . TYR A 1 156 ? -0.375 -4.085 -1.435 1.00 95.38 156 TYR A C 1
ATOM 1301 O O . TYR A 1 156 ? 0.201 -4.589 -0.472 1.00 95.38 156 TYR A O 1
ATOM 1309 N N . THR A 1 157 ? -0.172 -4.496 -2.691 1.00 92.75 157 THR A N 1
ATOM 1310 C CA . THR A 1 157 ? 0.740 -5.597 -3.043 1.00 92.75 157 THR A CA 1
ATOM 1311 C C . THR A 1 157 ? 2.175 -5.259 -2.654 1.00 92.75 157 THR A C 1
ATOM 1313 O O . THR A 1 157 ? 2.857 -6.079 -2.046 1.00 92.75 157 THR A O 1
ATOM 1316 N N . PHE A 1 158 ? 2.621 -4.032 -2.932 1.00 93.19 158 PHE A N 1
ATOM 1317 C CA . PHE A 1 158 ? 3.943 -3.563 -2.538 1.00 93.19 158 PHE A CA 1
ATOM 1318 C C . PHE A 1 158 ? 4.172 -3.687 -1.024 1.00 93.19 158 PHE A C 1
ATOM 1320 O O . PHE A 1 158 ? 5.118 -4.346 -0.601 1.00 93.19 158 PHE A O 1
ATOM 1327 N N . PHE A 1 159 ? 3.289 -3.118 -0.197 1.00 94.44 159 PHE A N 1
ATOM 1328 C CA . PHE A 1 159 ? 3.424 -3.203 1.262 1.00 94.44 159 PHE A CA 1
ATOM 1329 C C . PHE A 1 159 ? 3.275 -4.641 1.776 1.00 94.44 159 PHE A C 1
ATOM 1331 O O . PHE A 1 159 ? 3.968 -5.038 2.710 1.00 94.44 159 PHE A O 1
ATOM 1338 N N . THR A 1 160 ? 2.392 -5.427 1.161 1.00 92.31 160 THR A N 1
ATOM 1339 C CA . THR A 1 160 ? 2.172 -6.848 1.461 1.00 92.31 160 THR A CA 1
ATOM 1340 C C . THR A 1 160 ? 3.450 -7.656 1.309 1.00 92.31 160 THR A C 1
ATOM 1342 O O . THR A 1 160 ? 3.758 -8.429 2.215 1.00 92.31 160 THR A O 1
ATOM 1345 N N . GLU A 1 161 ? 4.175 -7.490 0.202 1.00 89.38 161 GLU A N 1
ATOM 1346 C CA . GLU A 1 161 ? 5.429 -8.204 -0.052 1.00 89.38 161 GLU A CA 1
ATOM 1347 C C . GLU A 1 161 ? 6.586 -7.631 0.765 1.00 89.38 161 GLU A C 1
ATOM 1349 O O . GLU A 1 161 ? 7.308 -8.387 1.415 1.00 89.38 161 GLU A O 1
ATOM 1354 N N . TYR A 1 162 ? 6.717 -6.302 0.816 1.00 90.38 162 TYR A N 1
ATOM 1355 C CA . TYR A 1 162 ? 7.772 -5.631 1.576 1.00 90.38 162 TYR A CA 1
ATOM 1356 C C . TYR A 1 162 ? 7.735 -6.043 3.056 1.00 90.38 162 TYR A C 1
ATOM 1358 O O . TYR A 1 162 ? 8.758 -6.401 3.645 1.00 90.38 162 TYR A O 1
ATOM 1366 N N . PHE A 1 163 ? 6.535 -6.094 3.649 1.00 91.62 163 PHE A N 1
ATOM 1367 C CA . PHE A 1 163 ? 6.368 -6.459 5.053 1.00 91.62 163 PHE A CA 1
ATOM 1368 C C . PHE A 1 163 ? 6.493 -7.955 5.371 1.00 91.62 163 PHE A C 1
ATOM 1370 O O . PHE A 1 163 ? 6.440 -8.331 6.542 1.00 91.62 163 PHE A O 1
ATOM 1377 N N . LYS A 1 164 ? 6.691 -8.826 4.370 1.00 88.00 164 LYS A N 1
ATOM 1378 C CA . LYS A 1 164 ? 7.107 -10.218 4.627 1.00 88.00 164 LYS A CA 1
ATOM 1379 C C . LYS A 1 164 ? 8.563 -10.297 5.082 1.00 88.00 164 LYS A C 1
ATOM 1381 O O . LYS A 1 164 ? 8.925 -11.247 5.767 1.00 88.00 164 LYS A O 1
ATOM 1386 N N . GLN A 1 165 ? 9.390 -9.335 4.670 1.00 84.69 165 GLN A N 1
ATOM 1387 C CA . GLN A 1 165 ? 10.836 -9.349 4.899 1.00 84.69 165 GLN A CA 1
ATOM 1388 C C . GLN A 1 165 ? 11.267 -8.331 5.956 1.00 84.69 165 GLN A C 1
ATOM 1390 O O . GLN A 1 165 ? 12.165 -8.607 6.748 1.00 84.69 165 GLN A O 1
ATOM 1395 N N . LEU A 1 166 ? 10.626 -7.162 5.975 1.00 86.88 166 LEU A N 1
ATOM 1396 C CA . LEU A 1 166 ? 10.987 -6.035 6.832 1.00 86.88 166 LEU A CA 1
ATOM 1397 C C . LEU A 1 166 ? 9.773 -5.585 7.646 1.00 86.88 166 LEU A C 1
ATOM 1399 O O . LEU A 1 166 ? 8.652 -5.629 7.169 1.00 86.88 166 LEU A O 1
ATOM 1403 N N . ASP A 1 167 ? 9.956 -5.117 8.878 1.00 86.62 167 ASP A N 1
ATOM 1404 C CA . ASP A 1 167 ? 8.829 -4.704 9.730 1.00 86.62 167 ASP A CA 1
ATOM 1405 C C . ASP A 1 167 ? 8.408 -3.238 9.510 1.00 86.62 167 ASP A C 1
ATOM 1407 O O . ASP A 1 167 ? 7.303 -2.831 9.887 1.00 86.62 167 ASP A O 1
ATOM 1411 N N . CYS A 1 168 ? 9.281 -2.431 8.901 1.00 92.75 168 CYS A N 1
ATOM 1412 C CA . CYS A 1 168 ? 9.045 -1.019 8.639 1.00 92.75 168 CYS A CA 1
ATOM 1413 C C . CYS A 1 168 ? 9.713 -0.513 7.355 1.00 92.75 168 CYS A C 1
ATOM 1415 O O . CYS A 1 168 ? 10.731 -1.033 6.900 1.00 92.75 168 CYS A O 1
ATOM 1417 N N . ILE A 1 169 ? 9.128 0.541 6.786 1.00 92.81 169 ILE A N 1
ATOM 1418 C CA . ILE A 1 169 ? 9.637 1.261 5.618 1.00 92.81 169 ILE A CA 1
ATOM 1419 C C . ILE A 1 169 ? 9.755 2.752 5.915 1.00 92.81 169 ILE A C 1
ATOM 1421 O O . ILE A 1 169 ? 8.942 3.320 6.648 1.00 92.81 169 ILE A O 1
ATOM 1425 N N . TYR A 1 170 ? 10.755 3.381 5.308 1.00 93.88 170 TYR A N 1
ATOM 1426 C CA . TYR A 1 170 ? 10.999 4.814 5.376 1.00 93.88 170 TYR A CA 1
ATOM 1427 C C . TYR A 1 170 ? 10.653 5.465 4.036 1.00 93.88 170 TYR A C 1
ATOM 1429 O O . TYR A 1 170 ? 11.208 5.096 3.000 1.00 93.88 170 TYR A O 1
ATOM 1437 N N . ILE A 1 171 ? 9.741 6.438 4.051 1.00 94.69 171 ILE A N 1
ATOM 1438 C CA . ILE A 1 171 ? 9.303 7.168 2.855 1.00 94.69 171 ILE A CA 1
ATOM 1439 C C . ILE A 1 171 ? 9.518 8.666 3.066 1.00 94.69 171 ILE A C 1
ATOM 1441 O O . ILE A 1 171 ? 9.078 9.233 4.069 1.00 94.69 171 ILE A O 1
ATOM 1445 N N . LEU A 1 172 ? 10.170 9.316 2.100 1.00 94.06 172 LEU A N 1
ATOM 1446 C CA . LEU A 1 172 ? 10.306 10.768 2.062 1.00 94.06 172 LEU A CA 1
ATOM 1447 C C . LEU A 1 172 ? 9.047 11.381 1.438 1.00 94.06 172 LEU A C 1
ATOM 1449 O O . LEU A 1 172 ? 8.718 11.097 0.292 1.00 94.06 172 LEU A O 1
ATOM 1453 N N . TYR A 1 173 ? 8.355 12.252 2.168 1.00 94.69 173 TYR A N 1
ATOM 1454 C CA . TYR A 1 173 ? 7.173 12.950 1.669 1.00 94.69 173 TYR A CA 1
ATOM 1455 C C . TYR A 1 173 ? 7.215 14.419 2.069 1.00 94.69 173 TYR A C 1
ATOM 1457 O O . TYR A 1 173 ? 7.300 14.752 3.250 1.00 94.69 173 TYR A O 1
ATOM 1465 N N . LYS A 1 174 ? 7.178 15.317 1.075 1.00 93.19 174 LYS A N 1
ATOM 1466 C CA . LYS A 1 174 ? 7.245 16.780 1.276 1.00 93.19 174 LYS A CA 1
ATOM 1467 C C . LYS A 1 174 ? 8.424 17.207 2.168 1.00 93.19 174 LYS A C 1
ATOM 1469 O O . LYS A 1 174 ? 8.270 18.034 3.062 1.00 93.19 174 LYS A O 1
ATOM 1474 N N . GLY A 1 175 ? 9.592 16.604 1.936 1.00 91.38 175 GLY A N 1
ATOM 1475 C CA . GLY A 1 175 ? 10.828 16.898 2.670 1.00 91.38 175 GLY A CA 1
ATOM 1476 C C . GLY A 1 175 ? 10.906 16.312 4.083 1.00 91.38 175 GLY A C 1
ATOM 1477 O O . GLY A 1 175 ? 11.861 16.598 4.794 1.00 91.38 175 GLY A O 1
ATOM 1478 N N . LYS A 1 176 ? 9.929 15.498 4.500 1.00 94.06 176 LYS A N 1
ATOM 1479 C CA . LYS A 1 176 ? 9.892 14.852 5.817 1.00 94.06 176 LYS A CA 1
ATOM 1480 C C . LYS A 1 176 ? 10.024 13.342 5.679 1.00 94.06 176 LYS A C 1
ATOM 1482 O O . LYS A 1 176 ? 9.434 12.751 4.774 1.00 94.06 176 LYS A O 1
ATOM 1487 N N . CYS A 1 177 ? 10.791 12.726 6.573 1.00 94.75 177 CYS A N 1
ATOM 1488 C CA . CYS A 1 177 ? 10.945 11.279 6.621 1.00 94.75 177 CYS A CA 1
ATOM 1489 C C . CYS A 1 177 ? 9.833 10.677 7.480 1.00 94.75 177 CYS A C 1
ATOM 1491 O O . CYS A 1 177 ? 9.641 11.066 8.632 1.00 94.75 177 CYS A O 1
ATOM 1493 N N . PHE A 1 178 ? 9.099 9.721 6.924 1.00 96.06 178 PHE A N 1
ATOM 1494 C CA . PHE A 1 178 ? 8.070 8.994 7.649 1.00 96.06 178 PHE A CA 1
ATOM 1495 C C . PHE A 1 178 ? 8.431 7.525 7.730 1.00 96.06 178 PHE A C 1
ATOM 1497 O O . PHE A 1 178 ? 8.699 6.884 6.713 1.00 96.06 178 PHE A O 1
ATOM 1504 N N . LYS A 1 179 ? 8.357 6.987 8.941 1.00 96.25 179 LYS A N 1
ATOM 1505 C CA . LYS A 1 179 ? 8.439 5.559 9.194 1.00 96.25 179 LYS A CA 1
ATOM 1506 C C . LYS A 1 179 ? 7.035 4.973 9.233 1.00 96.25 179 LYS A C 1
ATOM 1508 O O . LYS A 1 179 ? 6.195 5.399 10.030 1.00 96.25 179 LYS A O 1
ATOM 1513 N N . ILE A 1 180 ? 6.801 3.977 8.389 1.00 97.00 180 ILE A N 1
ATOM 1514 C CA . ILE A 1 180 ? 5.563 3.205 8.331 1.00 97.00 180 ILE A CA 1
ATOM 1515 C C . ILE A 1 180 ? 5.883 1.793 8.814 1.00 97.00 180 ILE A C 1
ATOM 1517 O O . ILE A 1 180 ? 6.668 1.086 8.187 1.00 97.00 180 ILE A O 1
ATOM 1521 N N . LYS A 1 181 ? 5.290 1.389 9.936 1.00 96.62 181 LYS A N 1
ATOM 1522 C CA . LYS A 1 181 ? 5.465 0.066 10.541 1.00 96.62 181 LYS A CA 1
ATOM 1523 C C . LYS A 1 181 ? 4.224 -0.790 10.323 1.00 96.62 181 LYS A C 1
ATOM 1525 O O . LYS A 1 181 ? 3.113 -0.311 10.546 1.00 96.62 181 LYS A O 1
ATOM 1530 N N . SER A 1 182 ? 4.416 -2.047 9.938 1.00 96.50 182 SER A N 1
ATOM 1531 C CA . SER A 1 182 ? 3.336 -3.034 9.880 1.00 96.50 182 SER A CA 1
ATOM 1532 C C . SER A 1 182 ? 3.039 -3.599 11.264 1.00 96.50 182 SER A C 1
ATOM 1534 O O . SER A 1 182 ? 3.962 -3.887 12.029 1.00 96.50 182 SER A O 1
ATOM 1536 N N . PHE A 1 183 ? 1.757 -3.775 11.582 1.00 95.06 183 PHE A N 1
ATOM 1537 C CA . PHE A 1 183 ? 1.331 -4.541 12.753 1.00 95.06 183 PHE A CA 1
ATOM 1538 C C . PHE A 1 183 ? 0.834 -5.926 12.350 1.00 95.06 183 PHE A C 1
ATOM 1540 O O . PHE A 1 183 ? 1.364 -6.923 12.828 1.00 95.06 183 PHE A O 1
ATOM 1547 N N . TYR A 1 184 ? -0.183 -5.988 11.488 1.00 94.44 184 TYR A N 1
ATOM 1548 C CA . TYR A 1 184 ? -0.771 -7.236 10.999 1.00 94.44 184 TYR A CA 1
ATOM 1549 C C . TYR A 1 184 ? -1.747 -6.967 9.842 1.00 94.44 184 TYR A C 1
ATOM 1551 O O . TYR A 1 184 ? -2.102 -5.820 9.553 1.00 94.44 184 TYR A O 1
ATOM 1559 N N . ARG A 1 185 ? -2.188 -8.040 9.177 1.00 94.19 185 ARG A N 1
ATOM 1560 C CA . ARG A 1 185 ? -3.231 -8.007 8.139 1.00 94.19 185 ARG A CA 1
ATOM 1561 C C . ARG A 1 185 ? -4.614 -8.211 8.754 1.00 94.19 185 ARG A C 1
ATOM 1563 O O . ARG A 1 185 ? -4.758 -8.937 9.732 1.00 94.19 185 ARG A O 1
ATOM 1570 N N . CYS A 1 186 ? -5.612 -7.552 8.187 1.00 95.25 186 CYS A N 1
ATOM 1571 C CA . CYS A 1 186 ? -7.000 -7.567 8.642 1.00 95.25 186 CYS A CA 1
ATOM 1572 C C . CYS A 1 186 ? -7.933 -7.235 7.470 1.00 95.25 186 CYS A C 1
ATOM 1574 O O . CYS A 1 186 ? -7.480 -7.069 6.338 1.00 95.25 186 CYS A O 1
ATOM 1576 N N . HIS A 1 187 ? -9.224 -7.098 7.751 1.00 95.12 187 HIS A N 1
ATOM 1577 C CA . HIS A 1 187 ? -10.215 -6.603 6.805 1.00 95.12 187 HIS A CA 1
ATOM 1578 C C . HIS A 1 187 ? -10.811 -5.300 7.329 1.00 95.12 187 HIS A C 1
ATOM 1580 O O . HIS A 1 187 ? -11.068 -5.164 8.524 1.00 95.12 187 HIS A O 1
ATOM 1586 N N . LEU A 1 188 ? -11.057 -4.340 6.443 1.00 93.31 188 LEU A N 1
ATOM 1587 C CA . LEU A 1 188 ? -11.890 -3.187 6.752 1.00 93.31 188 LEU A CA 1
ATOM 1588 C C . LEU A 1 188 ? -13.278 -3.388 6.167 1.00 93.31 188 LEU A C 1
ATOM 1590 O O . LEU A 1 188 ? -13.411 -3.709 4.989 1.00 93.31 188 LEU A O 1
ATOM 1594 N N . PHE A 1 189 ? -14.307 -3.155 6.973 1.00 91.12 189 PHE A N 1
ATOM 1595 C CA . PHE A 1 189 ? -15.662 -3.050 6.458 1.00 91.12 189 PHE A CA 1
ATOM 1596 C C . PHE A 1 189 ? -15.890 -1.628 5.947 1.00 91.12 189 PHE A C 1
ATOM 1598 O O . PHE A 1 189 ? -15.783 -0.674 6.717 1.00 91.12 189 PHE A O 1
ATOM 1605 N N . LYS A 1 190 ? -16.159 -1.493 4.648 1.00 86.50 190 LYS A N 1
ATOM 1606 C CA . LYS A 1 190 ? -16.420 -0.218 3.975 1.00 86.50 190 LYS A CA 1
ATOM 1607 C C . LYS A 1 190 ? -17.536 -0.380 2.965 1.00 86.50 190 LYS A C 1
ATOM 1609 O O . LYS A 1 190 ? -17.529 -1.318 2.173 1.00 86.50 190 LYS A O 1
ATOM 1614 N N . GLU A 1 191 ? -18.499 0.536 2.986 1.00 84.94 191 GLU A N 1
ATOM 1615 C CA . GLU A 1 191 ? -19.577 0.602 1.987 1.00 84.94 191 GLU A CA 1
ATOM 1616 C C . GLU A 1 191 ? -20.426 -0.683 1.866 1.00 84.94 191 GLU A C 1
ATOM 1618 O O . GLU A 1 191 ? -21.215 -0.830 0.937 1.00 84.94 191 GLU A O 1
ATOM 1623 N N . GLY A 1 192 ? -20.374 -1.586 2.850 1.00 84.50 192 GLY A N 1
ATOM 1624 C CA . GLY A 1 192 ? -21.067 -2.880 2.805 1.00 84.50 192 GLY A CA 1
ATOM 1625 C C . GLY A 1 192 ? -20.195 -4.071 2.402 1.00 84.50 192 GLY A C 1
ATOM 1626 O O . GLY A 1 192 ? -20.706 -5.184 2.383 1.00 84.50 192 GLY A O 1
ATOM 1627 N N . ASN A 1 193 ? -18.910 -3.860 2.111 1.00 87.88 193 ASN A N 1
ATOM 1628 C CA . ASN A 1 193 ? -17.976 -4.908 1.707 1.00 87.88 193 ASN A CA 1
ATOM 1629 C C . ASN A 1 193 ? -16.793 -5.005 2.675 1.00 87.88 193 ASN A C 1
ATOM 1631 O O . ASN A 1 193 ? -16.413 -4.022 3.313 1.00 87.88 193 ASN A O 1
ATOM 1635 N N . PHE A 1 194 ? -16.189 -6.190 2.751 1.00 90.62 194 PHE A N 1
ATOM 1636 C CA . PHE A 1 194 ? -14.915 -6.399 3.433 1.00 90.62 194 PHE A CA 1
ATOM 1637 C C . PHE A 1 194 ? -13.777 -6.247 2.431 1.00 90.62 194 PHE A C 1
ATOM 1639 O O . PHE A 1 194 ? -13.762 -6.923 1.407 1.00 90.62 194 PHE A O 1
ATOM 1646 N N . VAL A 1 195 ? -12.836 -5.359 2.735 1.00 92.06 195 VAL A N 1
ATOM 1647 C CA . VAL A 1 195 ? -11.656 -5.088 1.909 1.00 92.06 195 VAL A CA 1
ATOM 1648 C C . VAL A 1 195 ? -10.416 -5.489 2.690 1.00 92.06 195 VAL A C 1
ATOM 1650 O O . VAL A 1 195 ? -10.264 -5.093 3.848 1.00 92.06 195 VAL A O 1
ATOM 1653 N N . GLU A 1 196 ? -9.521 -6.256 2.072 1.00 94.62 196 GLU A N 1
ATOM 1654 C CA . GLU A 1 196 ? -8.241 -6.610 2.684 1.00 94.62 196 GLU A CA 1
ATOM 1655 C C . GLU A 1 196 ? -7.428 -5.355 3.031 1.00 94.62 196 GLU A C 1
ATOM 1657 O O . GLU A 1 196 ? -7.349 -4.386 2.267 1.00 94.62 196 GLU A O 1
ATOM 1662 N N . ALA A 1 197 ? -6.805 -5.377 4.206 1.00 95.81 197 ALA A N 1
ATOM 1663 C CA . ALA A 1 197 ? -6.071 -4.245 4.733 1.00 95.81 197 ALA A CA 1
ATOM 1664 C C . ALA A 1 197 ? -4.840 -4.661 5.542 1.00 95.81 197 ALA A C 1
ATOM 1666 O O . ALA A 1 197 ? -4.780 -5.726 6.157 1.00 95.81 197 ALA A O 1
ATOM 1667 N N . ILE A 1 198 ? -3.852 -3.775 5.583 1.00 96.38 198 ILE A N 1
ATOM 1668 C CA . ILE A 1 198 ? -2.689 -3.874 6.464 1.00 96.3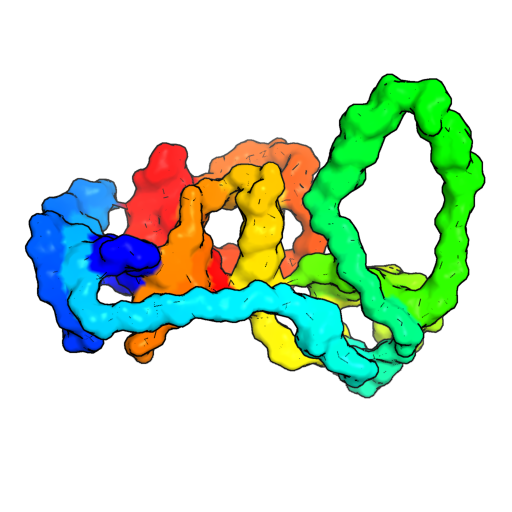8 198 ILE A CA 1
ATOM 1669 C C . ILE A 1 198 ? -2.829 -2.778 7.506 1.00 96.38 198 ILE A C 1
ATOM 1671 O O . ILE A 1 198 ? -2.873 -1.595 7.158 1.00 96.38 198 ILE A O 1
ATOM 1675 N N . LYS A 1 199 ? -2.875 -3.157 8.782 1.00 97.00 199 LYS A N 1
ATOM 1676 C CA . LYS A 1 199 ? -2.826 -2.190 9.872 1.00 97.00 199 LYS A CA 1
ATOM 1677 C C . LYS A 1 199 ? -1.408 -1.668 10.004 1.00 97.00 199 LYS A C 1
ATOM 1679 O O . LYS A 1 199 ? -0.472 -2.437 10.234 1.00 97.00 199 LYS A O 1
ATOM 1684 N N . VAL A 1 200 ? -1.266 -0.354 9.890 1.00 98.00 200 VAL A N 1
ATOM 1685 C CA . VAL A 1 200 ? 0.029 0.319 9.919 1.00 98.00 200 VAL A CA 1
ATOM 1686 C C . VAL A 1 200 ? 0.077 1.409 10.977 1.00 98.00 200 VAL A C 1
ATOM 1688 O O . VAL A 1 200 ? -0.921 2.051 11.307 1.00 98.00 200 VAL A O 1
ATOM 1691 N N . GLY A 1 201 ? 1.272 1.627 11.505 1.00 97.94 201 GLY A N 1
ATOM 1692 C CA . GLY A 1 201 ? 1.613 2.772 12.329 1.00 97.94 201 GLY A CA 1
ATOM 1693 C C . GLY A 1 201 ? 2.473 3.742 11.541 1.00 97.94 201 GLY A C 1
ATOM 1694 O O . GLY A 1 201 ? 3.444 3.322 10.920 1.00 97.94 201 GLY A O 1
ATOM 1695 N N . VAL A 1 202 ? 2.156 5.035 11.597 1.00 97.56 202 VAL A N 1
ATOM 1696 C CA . VAL A 1 202 ? 2.915 6.082 10.901 1.00 97.56 202 VAL A CA 1
ATOM 1697 C C . VAL A 1 202 ? 3.441 7.110 11.891 1.00 97.56 202 VAL A C 1
ATOM 1699 O O . VAL A 1 202 ? 2.681 7.661 12.695 1.00 97.56 202 VAL A O 1
ATOM 1702 N N . ILE A 1 203 ? 4.739 7.387 11.822 1.00 96.69 203 ILE A N 1
ATOM 1703 C CA . ILE A 1 203 ? 5.404 8.424 12.611 1.00 96.69 203 ILE A CA 1
ATOM 1704 C C . ILE A 1 203 ? 6.371 9.211 11.721 1.00 96.69 203 ILE A C 1
ATOM 1706 O O . ILE A 1 203 ? 6.924 8.675 10.763 1.00 96.69 203 ILE A O 1
ATOM 1710 N N . GLU A 1 204 ? 6.516 10.501 12.003 1.00 95.81 204 GLU A N 1
ATOM 1711 C CA . GLU A 1 204 ? 7.553 11.343 11.402 1.00 95.81 204 GLU A CA 1
ATOM 1712 C C . GLU A 1 204 ? 8.841 11.143 12.212 1.00 95.81 204 GLU A C 1
ATOM 1714 O O . GLU A 1 204 ? 8.798 11.226 13.439 1.00 95.81 204 GLU A O 1
ATOM 1719 N N . GLU A 1 205 ? 9.956 10.854 11.547 1.00 93.56 205 GLU A N 1
ATOM 1720 C CA . GLU A 1 205 ? 11.275 10.716 12.176 1.00 93.56 205 GLU A CA 1
ATOM 1721 C C . GLU A 1 205 ? 12.252 11.744 11.589 1.00 93.56 205 GLU A C 1
ATOM 1723 O O . GLU A 1 205 ? 12.011 12.336 10.531 1.00 93.56 205 GLU A O 1
ATOM 1728 N N . GLU A 1 206 ? 13.375 11.950 12.278 1.00 90.44 206 GLU A N 1
ATOM 1729 C CA . GLU A 1 206 ? 14.497 12.703 11.721 1.00 90.44 206 GLU A CA 1
ATOM 1730 C C . GLU A 1 206 ? 14.987 12.059 10.416 1.00 90.44 206 GLU A C 1
ATOM 1732 O O . GLU A 1 206 ? 14.794 10.865 10.162 1.00 90.44 206 GLU A O 1
ATOM 1737 N N . MET A 1 207 ? 15.593 12.870 9.545 1.00 82.12 207 MET A N 1
ATOM 1738 C CA . MET A 1 207 ? 15.940 12.429 8.200 1.00 82.12 207 MET A CA 1
ATOM 1739 C C . MET A 1 207 ? 16.950 11.275 8.247 1.00 82.12 207 MET A C 1
ATOM 1741 O O . MET A 1 207 ? 18.108 11.451 8.616 1.00 82.12 207 MET A O 1
ATOM 1745 N N . ASN A 1 208 ? 16.490 10.087 7.860 1.00 69.94 208 ASN A N 1
ATOM 1746 C CA . ASN A 1 208 ? 17.284 8.866 7.794 1.00 69.94 208 ASN A CA 1
ATOM 1747 C C . ASN A 1 208 ? 17.730 8.627 6.343 1.00 69.94 208 ASN A C 1
ATOM 1749 O O . ASN A 1 208 ? 16.971 8.880 5.411 1.00 69.94 208 ASN A O 1
ATOM 1753 N N . SER A 1 209 ? 18.945 8.121 6.132 1.00 69.50 209 SER A N 1
ATOM 1754 C CA . SER A 1 209 ? 19.481 7.804 4.801 1.00 69.50 209 SER A CA 1
ATOM 1755 C C . SER A 1 209 ? 18.837 6.573 4.142 1.00 69.50 209 SER A C 1
ATOM 1757 O O . SER A 1 209 ? 19.069 6.331 2.959 1.00 69.50 209 SER A O 1
ATOM 1759 N N . LYS A 1 210 ? 18.017 5.812 4.880 1.00 77.81 210 LYS A N 1
ATOM 1760 C CA . LYS A 1 210 ? 17.413 4.536 4.454 1.00 77.81 210 LYS A CA 1
ATOM 1761 C C . LYS A 1 210 ? 16.014 4.654 3.825 1.00 77.81 210 LYS A C 1
ATOM 1763 O O . LYS A 1 210 ? 15.182 3.776 4.031 1.00 77.81 210 LYS A O 1
ATOM 1768 N N . PHE A 1 211 ? 15.710 5.736 3.110 1.00 81.06 211 PHE A N 1
ATOM 1769 C CA . PHE A 1 211 ? 14.416 5.858 2.425 1.00 81.06 211 PHE A CA 1
ATOM 1770 C C . PHE A 1 211 ? 14.380 5.051 1.125 1.00 81.06 211 PHE A C 1
ATOM 1772 O O . PHE A 1 211 ? 15.385 4.937 0.419 1.00 81.06 211 PHE A O 1
ATOM 1779 N N . ILE A 1 212 ? 13.196 4.537 0.794 1.00 84.19 212 ILE A N 1
ATOM 1780 C CA . ILE A 1 212 ? 12.967 3.822 -0.459 1.00 84.19 212 ILE A CA 1
ATOM 1781 C C . ILE A 1 212 ? 13.127 4.766 -1.664 1.00 84.19 212 ILE A C 1
ATOM 1783 O O . ILE A 1 212 ? 12.610 5.885 -1.674 1.00 84.19 212 ILE A O 1
ATOM 1787 N N . ARG A 1 213 ? 13.854 4.324 -2.689 1.00 79.38 213 ARG A N 1
ATOM 1788 C CA . ARG A 1 213 ? 14.173 5.072 -3.916 1.00 79.38 213 ARG A CA 1
ATOM 1789 C C . ARG A 1 213 ? 13.295 4.670 -5.101 1.00 79.38 213 ARG A C 1
ATOM 1791 O O . ARG A 1 213 ? 13.250 5.393 -6.093 1.00 79.38 213 ARG A O 1
ATOM 1798 N N . GLY A 1 214 ? 12.601 3.535 -5.027 1.00 82.69 214 GLY A N 1
ATOM 1799 C CA . GLY A 1 214 ? 11.713 3.020 -6.072 1.00 82.69 214 GLY A CA 1
ATOM 1800 C C . GLY A 1 214 ? 10.349 3.710 -6.194 1.00 82.69 214 GLY A C 1
ATOM 1801 O O . GLY A 1 214 ? 9.553 3.309 -7.045 1.00 82.69 214 GLY A O 1
ATOM 1802 N N . LEU A 1 215 ? 10.068 4.735 -5.383 1.00 90.69 215 LEU A N 1
ATOM 1803 C CA . LEU A 1 215 ? 8.828 5.514 -5.411 1.00 90.69 215 LEU A CA 1
ATOM 1804 C C . LEU A 1 215 ? 9.032 6.868 -6.095 1.00 90.69 215 LEU A C 1
ATOM 1806 O O . LEU A 1 215 ? 10.002 7.570 -5.824 1.00 90.69 215 LEU A O 1
ATOM 1810 N N . ASN A 1 216 ? 8.079 7.264 -6.941 1.00 92.31 216 ASN A N 1
ATOM 1811 C CA . ASN A 1 216 ? 7.975 8.644 -7.416 1.00 92.31 216 ASN A CA 1
ATOM 1812 C C . ASN A 1 216 ? 6.987 9.453 -6.558 1.00 92.31 216 ASN A C 1
ATOM 1814 O O . ASN A 1 216 ? 6.267 8.912 -5.711 1.00 92.31 216 ASN A O 1
ATOM 1818 N N . ASP A 1 217 ? 6.914 10.758 -6.818 1.00 94.94 217 ASP A N 1
ATOM 1819 C CA . ASP A 1 217 ? 6.024 11.669 -6.091 1.00 94.94 217 ASP A CA 1
ATOM 1820 C C . ASP A 1 217 ? 4.544 11.285 -6.223 1.00 94.94 217 ASP A C 1
ATOM 1822 O O . ASP A 1 217 ? 3.779 11.435 -5.270 1.00 94.94 217 ASP A O 1
ATOM 1826 N N . TYR A 1 218 ? 4.137 10.744 -7.379 1.00 96.12 218 TYR A N 1
ATOM 1827 C CA . TYR A 1 218 ? 2.761 10.310 -7.624 1.00 96.12 218 TYR A CA 1
ATOM 1828 C C . TYR A 1 218 ? 2.338 9.203 -6.654 1.00 96.12 218 TYR A C 1
ATOM 1830 O O . TYR A 1 218 ? 1.339 9.346 -5.944 1.00 96.12 218 TYR A O 1
ATOM 1838 N N . TYR A 1 219 ? 3.108 8.113 -6.592 1.00 96.38 219 TYR A N 1
ATOM 1839 C CA . TYR A 1 219 ? 2.802 6.994 -5.703 1.00 96.38 219 TYR A CA 1
ATOM 1840 C C . TYR A 1 219 ? 2.985 7.365 -4.240 1.00 96.38 219 TYR A C 1
ATOM 1842 O O . TYR A 1 219 ? 2.177 6.962 -3.408 1.00 96.38 219 TYR A O 1
ATOM 1850 N N . THR A 1 220 ? 3.968 8.209 -3.931 1.00 96.81 220 THR A N 1
ATOM 1851 C CA . THR A 1 220 ? 4.136 8.752 -2.582 1.00 96.81 220 THR A CA 1
ATOM 1852 C C . THR A 1 220 ? 2.878 9.507 -2.140 1.00 96.81 220 THR A C 1
ATOM 1854 O O . THR A 1 220 ? 2.312 9.200 -1.093 1.00 96.81 220 THR A O 1
ATOM 1857 N N . GLU A 1 221 ? 2.356 10.433 -2.951 1.00 97.62 221 GLU A N 1
ATOM 1858 C CA . GLU A 1 221 ? 1.123 11.159 -2.616 1.00 97.62 221 GLU A CA 1
ATOM 1859 C C . GLU A 1 221 ? -0.079 10.209 -2.479 1.00 97.62 221 GLU A C 1
ATOM 1861 O O . GLU A 1 221 ? -0.881 10.375 -1.558 1.00 97.62 221 GLU A O 1
ATOM 1866 N N . LYS A 1 222 ? -0.194 9.182 -3.334 1.00 97.44 222 LYS A N 1
ATOM 1867 C CA . LYS A 1 222 ? -1.266 8.173 -3.252 1.00 97.44 222 LYS A CA 1
ATOM 1868 C C . LYS A 1 222 ? -1.207 7.354 -1.962 1.00 97.44 222 LYS A C 1
ATOM 1870 O O . LYS A 1 222 ? -2.240 7.189 -1.313 1.00 97.44 222 LYS A O 1
ATOM 1875 N N . ILE A 1 223 ? -0.019 6.912 -1.554 1.00 97.75 223 ILE A N 1
ATOM 1876 C CA . ILE A 1 223 ? 0.206 6.197 -0.289 1.00 97.75 223 ILE A CA 1
ATOM 1877 C C . ILE A 1 223 ? -0.227 7.075 0.890 1.00 97.75 223 ILE A C 1
ATOM 1879 O O . ILE A 1 223 ? -1.033 6.658 1.721 1.00 97.75 223 ILE A O 1
ATOM 1883 N N . PHE A 1 224 ? 0.237 8.326 0.945 1.00 97.56 224 PHE A N 1
ATOM 1884 C CA . PHE A 1 224 ? -0.125 9.237 2.034 1.00 97.56 224 PHE A CA 1
ATOM 1885 C C . PHE A 1 224 ? -1.587 9.677 2.000 1.00 97.56 224 PHE A C 1
ATOM 1887 O O . PHE A 1 224 ? -2.161 9.986 3.045 1.00 97.56 224 PHE A O 1
ATOM 1894 N N . LYS A 1 225 ? -2.220 9.726 0.827 1.00 96.94 225 LYS A N 1
ATOM 1895 C CA . LYS A 1 225 ? -3.668 9.913 0.718 1.00 96.94 225 LYS A CA 1
ATOM 1896 C C . LYS A 1 225 ? -4.407 8.740 1.371 1.00 96.94 225 LYS A C 1
ATOM 1898 O O . LYS A 1 225 ? -5.183 8.985 2.288 1.00 96.94 225 LYS A O 1
ATOM 1903 N N . MET A 1 226 ? -4.074 7.502 1.004 1.00 96.12 226 MET A N 1
ATOM 1904 C CA . MET A 1 226 ? -4.676 6.292 1.577 1.00 96.12 226 MET A CA 1
ATOM 1905 C C . MET A 1 226 ? -4.496 6.220 3.104 1.00 96.12 226 MET A C 1
ATOM 1907 O O . MET A 1 226 ? -5.453 5.986 3.839 1.00 96.12 226 MET A O 1
ATOM 1911 N N . ILE A 1 227 ? -3.292 6.517 3.604 1.00 96.12 227 ILE A N 1
ATOM 1912 C CA . ILE A 1 227 ? -3.005 6.574 5.047 1.00 96.12 227 ILE A CA 1
ATOM 1913 C C . ILE A 1 227 ? -3.845 7.649 5.753 1.00 96.12 227 ILE A C 1
ATOM 1915 O O . ILE A 1 227 ? -4.315 7.435 6.870 1.00 96.12 227 ILE A O 1
ATOM 1919 N N . ARG A 1 228 ? -4.022 8.829 5.150 1.00 94.88 228 ARG A N 1
ATOM 1920 C CA . ARG A 1 228 ? -4.813 9.910 5.763 1.00 94.88 228 ARG A CA 1
ATOM 1921 C C . ARG A 1 228 ? -6.301 9.578 5.804 1.00 94.88 228 ARG A C 1
ATOM 1923 O O . ARG A 1 228 ? -6.942 9.870 6.806 1.00 94.88 228 ARG A O 1
ATOM 1930 N N . GLU A 1 229 ? -6.828 8.971 4.746 1.00 93.00 229 GLU A N 1
ATOM 1931 C CA . GLU A 1 229 ? -8.243 8.591 4.642 1.00 93.00 229 GLU A CA 1
ATOM 1932 C C . GLU A 1 229 ? -8.633 7.503 5.653 1.00 93.00 229 GLU A C 1
ATOM 1934 O O . GLU A 1 229 ? -9.767 7.482 6.119 1.00 93.00 229 GLU A O 1
ATOM 1939 N N . ASN A 1 230 ? -7.683 6.649 6.048 1.00 92.50 230 ASN A N 1
ATOM 1940 C CA . ASN A 1 230 ? -7.917 5.512 6.943 1.00 92.50 230 ASN A CA 1
ATOM 1941 C C . ASN A 1 230 ? -7.411 5.711 8.382 1.00 92.50 230 ASN A C 1
ATOM 1943 O O . ASN A 1 230 ? -7.285 4.742 9.132 1.00 92.50 230 ASN A O 1
ATOM 1947 N N . ILE A 1 231 ? -7.080 6.941 8.784 1.00 93.75 231 ILE A N 1
ATOM 1948 C CA . ILE A 1 231 ? -6.545 7.205 10.124 1.00 93.75 231 ILE A CA 1
ATOM 1949 C C . ILE A 1 231 ? -7.617 6.993 11.207 1.00 93.75 231 ILE A C 1
ATOM 1951 O O . ILE A 1 231 ? -8.742 7.473 11.090 1.00 93.75 231 ILE A O 1
ATOM 1955 N N . THR A 1 232 ? -7.268 6.313 12.302 1.00 90.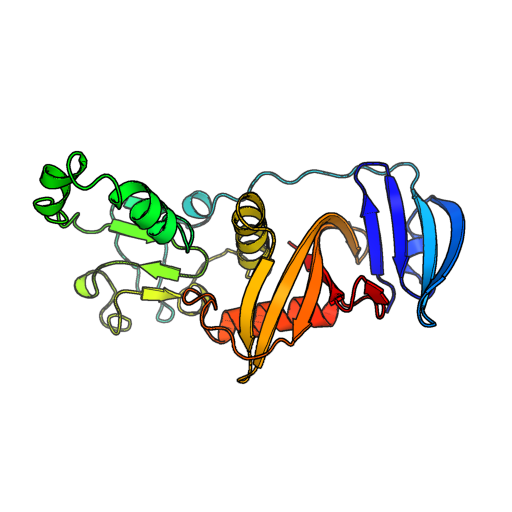38 232 THR A N 1
ATOM 1956 C CA . THR A 1 232 ? -8.237 5.993 13.375 1.00 90.38 232 THR A CA 1
ATOM 1957 C C . THR A 1 232 ? -8.370 7.083 14.438 1.00 90.38 232 THR A C 1
ATOM 1959 O O . THR A 1 232 ? -9.279 7.042 15.263 1.00 90.38 232 THR A O 1
ATOM 1962 N N . GLY A 1 233 ? -7.437 8.039 14.461 1.00 88.50 233 GLY A N 1
ATOM 1963 C CA . GLY A 1 233 ? -7.312 9.033 15.532 1.00 88.50 233 GLY A CA 1
ATOM 1964 C C . GLY A 1 233 ? -6.596 8.522 16.789 1.00 88.50 233 GLY A C 1
ATOM 1965 O O . GLY A 1 233 ? -6.391 9.302 17.713 1.00 88.50 233 GLY A O 1
ATOM 1966 N N . ILE A 1 234 ? -6.169 7.254 16.815 1.00 91.81 234 ILE A N 1
ATOM 1967 C CA . ILE A 1 234 ? -5.445 6.644 17.939 1.00 91.81 234 ILE A CA 1
ATOM 1968 C C . ILE A 1 234 ? -3.955 6.552 17.623 1.00 91.81 234 ILE A C 1
ATOM 1970 O O . ILE A 1 234 ? -3.549 6.318 16.480 1.00 91.81 234 ILE A O 1
ATOM 1974 N N . LYS A 1 235 ? -3.131 6.698 18.662 1.00 93.25 235 LYS A N 1
ATOM 1975 C CA . LYS A 1 235 ? -1.710 6.370 18.628 1.00 93.25 235 LYS A CA 1
ATOM 1976 C C . LYS A 1 235 ? -1.401 5.115 19.437 1.00 93.25 235 LYS A C 1
ATOM 1978 O O . LYS A 1 235 ? -1.787 5.027 20.600 1.00 93.25 235 LYS A O 1
ATOM 1983 N N . LEU A 1 236 ? -0.613 4.213 18.857 1.00 91.19 236 LEU A N 1
ATOM 1984 C CA . LEU A 1 236 ? -0.031 3.049 19.528 1.00 91.19 236 LEU A CA 1
ATOM 1985 C C . LEU A 1 236 ? 1.491 3.173 19.483 1.00 91.19 236 LEU A C 1
ATOM 1987 O O . LEU A 1 236 ? 2.054 3.302 18.401 1.00 91.19 236 LEU A O 1
ATOM 1991 N N . LEU A 1 237 ? 2.156 3.160 20.643 1.00 89.31 237 LEU A N 1
ATOM 1992 C CA . LEU A 1 237 ? 3.614 3.356 20.739 1.00 89.31 237 LEU A CA 1
ATOM 1993 C C . LEU A 1 237 ? 4.093 4.598 19.955 1.00 89.31 237 LEU A C 1
ATOM 1995 O O . LEU A 1 237 ? 5.057 4.533 19.203 1.00 89.31 237 LEU A O 1
ATOM 1999 N N . TYR A 1 238 ? 3.376 5.720 20.090 1.00 92.44 238 TYR A N 1
ATOM 2000 C CA . TYR A 1 238 ? 3.593 6.991 19.370 1.00 92.44 238 TYR A CA 1
ATOM 2001 C C . TYR A 1 238 ? 3.260 6.997 17.867 1.00 92.44 238 TYR A C 1
ATOM 2003 O O . TYR A 1 238 ? 3.116 8.080 17.294 1.00 92.44 238 TYR A O 1
ATOM 2011 N N . TYR A 1 239 ? 3.032 5.842 17.241 1.00 96.25 239 TYR A N 1
ATOM 2012 C CA . TYR A 1 239 ? 2.603 5.757 15.846 1.00 96.25 239 TYR A CA 1
ATOM 2013 C C . TYR A 1 239 ? 1.129 6.108 15.701 1.00 96.25 239 TYR A C 1
ATOM 2015 O O . TYR A 1 239 ? 0.289 5.543 16.397 1.00 96.25 239 TYR A O 1
ATOM 2023 N N . LYS A 1 240 ? 0.794 6.978 14.747 1.00 96.94 240 LYS A N 1
ATOM 2024 C CA . LYS A 1 240 ? -0.594 7.206 14.328 1.00 96.94 240 LYS A CA 1
ATOM 2025 C C . LYS A 1 240 ? -1.088 5.973 13.576 1.00 96.94 240 LYS A C 1
ATOM 2027 O O . LYS A 1 240 ? -0.479 5.594 12.576 1.00 96.94 240 LYS A O 1
ATOM 2032 N N . LEU A 1 241 ? -2.164 5.356 14.056 1.00 97.25 241 LEU A N 1
ATOM 2033 C CA . LEU A 1 241 ? -2.716 4.151 13.447 1.00 97.25 241 LEU A CA 1
ATOM 2034 C C . LEU A 1 241 ? -3.539 4.479 12.201 1.00 97.25 241 LEU A C 1
ATOM 2036 O O . LEU A 1 241 ? -4.366 5.395 12.205 1.00 97.25 241 LEU A O 1
ATOM 2040 N N . SER A 1 242 ? -3.310 3.706 11.147 1.00 97.31 242 SER A N 1
ATOM 2041 C CA . SER A 1 242 ? -4.035 3.775 9.883 1.00 97.31 242 SER A CA 1
ATOM 2042 C C . SER A 1 242 ? -4.040 2.406 9.192 1.00 97.31 242 SER A C 1
ATOM 2044 O O . SER A 1 242 ? -3.541 1.419 9.739 1.00 97.31 242 SER A O 1
ATOM 2046 N N . PHE A 1 243 ? -4.603 2.346 7.989 1.00 97.12 243 PHE A N 1
ATOM 2047 C CA . PHE A 1 243 ? -4.696 1.143 7.181 1.00 97.12 243 PHE A CA 1
ATOM 2048 C C . PHE A 1 243 ? -4.316 1.410 5.724 1.00 97.12 243 PHE A C 1
ATOM 2050 O O . PHE A 1 243 ? -4.727 2.409 5.129 1.00 97.12 243 PHE A O 1
ATOM 2057 N N . ILE A 1 244 ? -3.568 0.476 5.143 1.00 96.88 244 ILE A N 1
ATOM 2058 C CA . ILE A 1 244 ? -3.356 0.365 3.697 1.00 96.88 244 ILE A CA 1
ATOM 2059 C C . ILE A 1 244 ? -4.366 -0.651 3.174 1.00 96.88 244 ILE A C 1
ATOM 2061 O O . ILE A 1 244 ? -4.346 -1.793 3.623 1.00 96.88 244 ILE A O 1
ATOM 2065 N N . THR A 1 245 ? -5.255 -0.242 2.273 1.00 94.94 245 THR A N 1
ATOM 2066 C CA . THR A 1 245 ? -6.323 -1.092 1.725 1.00 94.94 245 THR A CA 1
ATOM 2067 C C . THR A 1 245 ? -6.027 -1.487 0.289 1.00 94.94 245 THR A C 1
ATOM 2069 O O . THR A 1 245 ? -5.428 -0.700 -0.448 1.00 94.94 245 THR A O 1
ATOM 2072 N N . LYS A 1 246 ? -6.469 -2.687 -0.083 1.00 92.19 246 LYS A N 1
ATOM 2073 C CA . LYS A 1 246 ? -6.440 -3.186 -1.458 1.00 92.19 246 LYS A CA 1
ATOM 2074 C C . LYS A 1 246 ? -7.340 -2.376 -2.390 1.00 92.19 246 LYS A C 1
ATOM 2076 O O . LYS A 1 246 ? -8.376 -1.865 -1.909 1.00 92.19 246 LYS A O 1
#

pLDDT: mean 85.74, std 11.41, range [52.22, 98.0]

Mean predicted aligned error: 7.54 Å

Radius of gyration: 21.53 Å; Cα contacts (8 Å, |Δi|>4): 417; chains: 1; bounding box: 63×35×55 Å

Nearest PDB structures (foldseek):
  9ggq-assembly1_A  TM=2.604E-01  e=1.903E+00  Escherichia coli
  2y3p-assembly1_B  TM=2.659E-01  e=2.515E+00  Escherichia coli
  8qqi-assembly1_A  TM=2.578E-01  e=2.515E+00  Escherichia coli
  4tma-assembly1_A  TM=2.629E-01  e=4.642E+00  Escherichia coli str. K-12 substr. MC4100

Organism: NCBI:txid1081669

Solvent-accessible surface area (backbone atoms only — not comparable to full-atom values): 14390 Å² total; per-residue (Å²): 130,60,47,40,39,34,39,97,86,35,40,28,44,32,28,38,66,94,50,76,74,57,78,79,52,55,66,46,84,74,49,75,50,73,52,90,87,35,40,37,36,38,32,38,55,50,97,77,85,83,79,81,74,79,86,83,53,66,76,76,66,54,56,91,74,39,18,38,73,86,69,48,66,46,68,63,80,47,81,40,75,48,77,62,92,67,54,65,56,56,49,58,71,57,54,76,51,60,81,83,46,57,72,56,77,71,62,70,86,77,86,67,81,50,43,37,34,36,52,78,53,30,38,37,38,64,35,88,54,41,46,86,93,61,39,85,44,44,61,48,44,55,96,58,33,52,72,87,75,56,67,45,46,43,52,32,50,43,54,58,56,51,53,74,80,37,63,61,48,35,45,74,53,97,93,39,31,30,41,40,31,66,76,50,76,37,28,34,59,52,101,91,43,78,39,54,26,35,37,29,28,42,37,80,49,77,84,62,92,73,46,65,77,80,63,53,71,67,59,46,51,51,52,54,46,45,37,60,77,41,48,55,81,40,66,58,96,80,16,39,32,24,33,47,48,85

Foldseek 3Di:
DWWWWAAPQQKIKIKADPDPLCVLFDWDWDDWDAFPNIIITIIRTPPDDDDDDDQDDPQVQFDQQWAFPVRHGQFADEEAEDDAPCVVVVVVVVCVVVVVCPVVVPDDPDQDPRYWYDYLFWIFDQLVRDDPVPSPDRIDGPVRIDGDDDLLSSQQSNCVVVCVVDQWAWAQAPNWIKIKGFDAWTWIRDPNDTWIKTKIFIDTDDDDPRHDPPDDNVSVVVQVVQQVVFFSCHDDPNTGIGIRTD

Secondary structure (DSSP, 8-state):
--EEEE-TTSEEEEESS--GGGGGS-EEEEEEEEETTEEEEEEEE-S----PPPPP-HHHHS-TT-EETTS-B---SEEEEPPPTTHHHHHHHHHTSTTTTTTGGG------TTEEEE-SSEEE--GGGS-TTTTT-SEEEGGGEE-S--HHHHHHHHHHHHHHH-SEEEEEETTEEEEEEEEEEEEEEETTEEEEEEEEEEEEES--S---SS--HHHHHHHHHHHHHT--S-EETTEEEEEEE-